Protein AF-A0A7L1VIT5-F1 (afdb_monomer)

Structure (mmCIF, N/CA/C/O backbone):
data_AF-A0A7L1VIT5-F1
#
_entry.id   AF-A0A7L1VIT5-F1
#
loop_
_atom_site.group_PDB
_atom_site.id
_atom_site.type_symbol
_atom_site.label_atom_id
_atom_site.label_alt_id
_atom_site.label_comp_id
_atom_site.label_asym_id
_atom_site.label_entity_id
_atom_site.label_seq_id
_atom_site.pdbx_PDB_ins_code
_atom_site.Cartn_x
_atom_site.Cartn_y
_atom_site.Cartn_z
_atom_site.occupancy
_atom_site.B_iso_or_equiv
_atom_site.auth_seq_id
_atom_site.auth_comp_id
_atom_site.auth_asym_id
_atom_site.auth_atom_id
_atom_site.pdbx_PDB_model_num
ATOM 1 N N . GLN A 1 1 ? 5.902 -4.966 11.988 1.00 49.75 1 GLN A N 1
ATOM 2 C CA . GLN A 1 1 ? 5.849 -4.607 10.554 1.00 49.75 1 GLN A CA 1
ATOM 3 C C . GLN A 1 1 ? 4.824 -5.537 9.927 1.00 49.75 1 GLN A C 1
ATOM 5 O O . GLN A 1 1 ? 4.952 -6.729 10.157 1.00 49.75 1 GLN A O 1
ATOM 10 N N . VAL A 1 2 ? 3.752 -5.014 9.320 1.00 65.88 2 VAL A N 1
ATOM 11 C CA . VAL A 1 2 ? 2.551 -5.820 8.981 1.00 65.88 2 VAL A CA 1
ATOM 12 C C . VAL A 1 2 ? 2.144 -5.705 7.506 1.00 65.88 2 VAL A C 1
ATOM 14 O O . VAL A 1 2 ? 1.457 -6.586 7.015 1.00 65.88 2 VAL A O 1
ATOM 17 N N . PHE A 1 3 ? 2.596 -4.671 6.789 1.00 83.94 3 PHE A N 1
ATOM 18 C CA . PHE A 1 3 ? 2.301 -4.530 5.360 1.00 83.94 3 PHE A CA 1
ATOM 19 C C . PHE A 1 3 ? 3.183 -5.438 4.511 1.00 83.94 3 PHE A C 1
ATOM 21 O O . PHE A 1 3 ? 4.366 -5.631 4.825 1.00 83.94 3 PHE A O 1
ATOM 28 N N . LEU A 1 4 ? 2.612 -5.939 3.420 1.00 85.38 4 LEU A N 1
ATOM 29 C CA . LEU A 1 4 ? 3.244 -6.883 2.517 1.00 85.38 4 LEU A CA 1
ATOM 30 C C . LEU A 1 4 ? 4.575 -6.351 1.981 1.00 85.38 4 LEU A C 1
ATOM 32 O O . LEU A 1 4 ? 4.674 -5.274 1.381 1.00 85.38 4 LEU A O 1
ATOM 36 N N . ARG A 1 5 ? 5.613 -7.163 2.167 1.00 88.50 5 ARG A N 1
ATOM 37 C CA . ARG A 1 5 ? 6.896 -7.047 1.478 1.00 88.50 5 ARG A CA 1
ATOM 38 C C . ARG A 1 5 ? 7.121 -8.328 0.704 1.00 88.50 5 ARG A C 1
ATOM 40 O O . ARG A 1 5 ? 6.824 -9.418 1.184 1.00 88.50 5 ARG A O 1
ATOM 47 N N . VAL A 1 6 ? 7.610 -8.172 -0.512 1.00 89.25 6 VAL A N 1
ATOM 48 C CA . VAL A 1 6 ? 7.840 -9.262 -1.445 1.00 89.25 6 VAL A CA 1
ATOM 49 C C . VAL A 1 6 ? 9.334 -9.410 -1.619 1.00 89.25 6 VAL A C 1
ATOM 51 O O . VAL A 1 6 ? 10.028 -8.428 -1.881 1.00 89.25 6 VAL A O 1
ATOM 54 N N . THR A 1 7 ? 9.810 -10.644 -1.510 1.00 92.88 7 THR A N 1
ATOM 55 C CA . THR A 1 7 ? 11.181 -11.006 -1.857 1.00 92.88 7 THR A CA 1
ATOM 56 C C . THR A 1 7 ? 11.193 -11.591 -3.261 1.00 9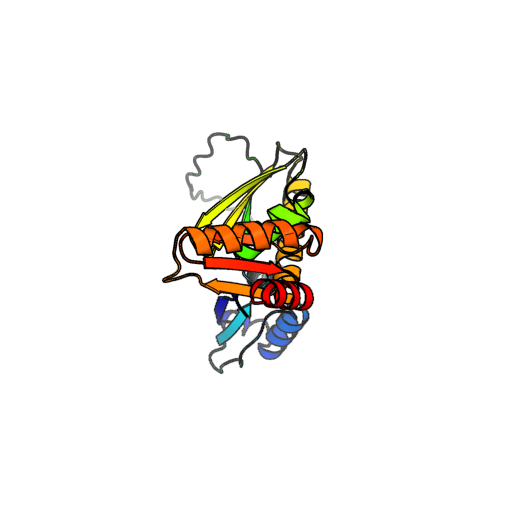2.88 7 THR A C 1
ATOM 58 O O . THR A 1 7 ? 10.467 -12.538 -3.554 1.00 92.88 7 THR A O 1
ATOM 61 N N . SER A 1 8 ? 12.027 -11.032 -4.130 1.00 93.19 8 SER A N 1
ATOM 62 C CA . SER A 1 8 ? 12.257 -11.502 -5.491 1.00 93.19 8 SER A CA 1
ATOM 63 C C . SER A 1 8 ? 13.729 -11.844 -5.671 1.00 93.19 8 SER A C 1
ATOM 65 O O . SER A 1 8 ? 14.603 -11.050 -5.328 1.00 93.19 8 SER A O 1
ATOM 67 N N . THR A 1 9 ? 14.009 -12.993 -6.277 1.00 95.50 9 THR A N 1
ATOM 68 C CA . THR A 1 9 ? 15.361 -13.343 -6.721 1.00 95.50 9 THR A CA 1
ATOM 69 C C . THR A 1 9 ? 15.567 -12.819 -8.135 1.00 95.50 9 THR A C 1
ATOM 71 O O . THR A 1 9 ? 14.804 -13.147 -9.043 1.00 95.50 9 THR A O 1
ATOM 74 N N . LEU A 1 10 ? 16.583 -11.982 -8.326 1.00 95.00 10 LEU A N 1
ATOM 75 C CA . LEU A 1 10 ? 16.969 -11.452 -9.629 1.00 95.00 10 LEU A CA 1
ATOM 76 C C . LEU A 1 10 ? 18.205 -12.190 -10.125 1.00 95.00 10 LEU A C 1
ATOM 78 O O . LEU A 1 10 ? 19.179 -12.318 -9.387 1.00 95.00 10 LEU A O 1
ATOM 82 N N . ASN A 1 11 ? 18.181 -12.629 -11.381 1.00 94.00 11 ASN A N 1
ATOM 83 C CA . ASN A 1 11 ? 19.358 -13.159 -12.056 1.00 94.00 11 ASN A CA 1
ATOM 84 C C . ASN A 1 11 ? 20.002 -12.047 -12.893 1.00 94.00 11 ASN A C 1
ATOM 86 O O . ASN A 1 11 ? 19.489 -11.682 -13.952 1.00 94.00 11 ASN A O 1
ATOM 90 N N . LEU A 1 12 ? 21.116 -11.501 -12.405 1.00 94.69 12 LEU A N 1
ATOM 91 C CA . LEU A 1 12 ? 21.869 -10.448 -13.084 1.00 94.69 12 LEU A CA 1
ATOM 92 C C . LEU A 1 12 ? 22.938 -11.001 -14.033 1.00 94.69 12 LEU A C 1
ATOM 94 O O . LEU A 1 12 ? 23.581 -10.216 -14.725 1.00 94.69 12 LEU A O 1
ATOM 98 N N . ALA A 1 13 ? 23.119 -12.325 -14.120 1.00 91.94 13 ALA A N 1
ATOM 99 C CA . ALA A 1 13 ? 24.117 -12.925 -15.004 1.00 91.94 13 ALA A CA 1
ATOM 100 C C . ALA A 1 13 ? 23.930 -12.506 -16.472 1.00 91.94 13 ALA A C 1
ATOM 102 O O . ALA A 1 13 ? 24.910 -12.361 -17.193 1.00 91.94 13 ALA A O 1
ATOM 103 N N . VAL A 1 14 ? 22.689 -12.209 -16.875 1.00 89.69 14 VAL A N 1
ATOM 104 C CA . VAL A 1 14 ? 22.328 -11.704 -18.212 1.00 89.69 14 VAL A CA 1
ATOM 105 C C . VAL A 1 14 ? 22.969 -10.354 -18.572 1.00 89.69 14 VAL A C 1
ATOM 107 O O . VAL A 1 14 ? 22.966 -9.972 -19.737 1.00 89.69 14 VAL A O 1
ATOM 1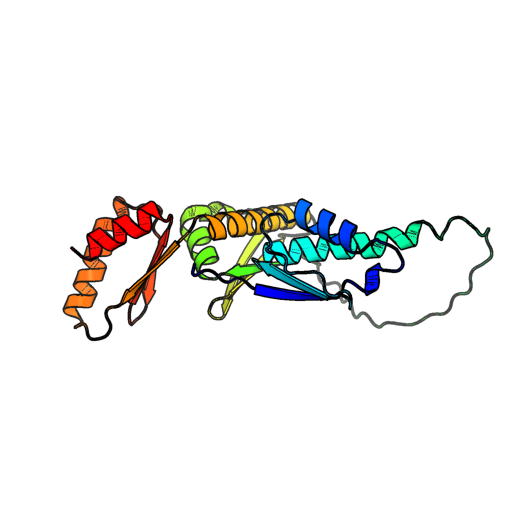10 N N . PHE A 1 15 ? 23.503 -9.618 -17.592 1.00 90.94 15 PHE A N 1
ATOM 111 C CA . PHE A 1 15 ? 24.155 -8.323 -17.795 1.00 90.94 15 PHE A CA 1
ATOM 112 C C . PHE A 1 15 ? 25.687 -8.403 -17.801 1.00 90.94 15 PHE A C 1
ATOM 114 O O . PHE A 1 15 ? 26.317 -7.396 -18.116 1.00 90.94 15 PHE A O 1
ATOM 121 N N . ARG A 1 16 ? 26.289 -9.562 -17.483 1.00 89.62 16 ARG A N 1
ATOM 122 C CA . ARG A 1 16 ? 27.750 -9.712 -17.299 1.00 89.62 16 ARG A CA 1
ATOM 123 C C . ARG A 1 16 ? 28.572 -9.270 -18.503 1.00 89.62 16 ARG A C 1
ATOM 125 O O . ARG A 1 16 ? 29.648 -8.717 -18.323 1.00 89.62 16 ARG A O 1
ATOM 132 N N . ASP A 1 17 ? 28.049 -9.482 -19.706 1.00 86.56 17 ASP A N 1
ATOM 133 C CA . ASP A 1 17 ? 28.766 -9.163 -20.945 1.00 86.56 17 ASP A CA 1
ATOM 134 C C . ASP A 1 17 ? 28.864 -7.651 -21.202 1.00 86.56 17 ASP A C 1
ATOM 136 O O . ASP A 1 17 ? 29.698 -7.203 -21.982 1.00 86.56 17 ASP A O 1
ATOM 140 N N . HIS A 1 18 ? 28.020 -6.854 -20.541 1.00 86.06 18 HIS A N 1
ATOM 141 C CA . HIS A 1 18 ? 27.879 -5.421 -20.807 1.00 86.06 18 HIS A CA 1
ATOM 142 C C . HIS A 1 18 ? 28.126 -4.544 -19.572 1.00 86.06 18 HIS A C 1
ATOM 144 O O . HIS A 1 18 ? 28.374 -3.348 -19.714 1.00 86.06 18 HIS A O 1
ATOM 150 N N . PHE A 1 19 ? 28.038 -5.106 -18.364 1.00 87.38 19 PHE A N 1
ATOM 151 C CA . PHE A 1 19 ? 28.121 -4.369 -17.106 1.00 87.38 19 PHE A CA 1
ATOM 152 C C . PHE A 1 19 ? 28.872 -5.167 -16.034 1.00 87.38 19 PHE A C 1
ATOM 154 O O . PHE A 1 19 ? 28.648 -6.368 -15.871 1.00 87.38 19 PHE A O 1
ATOM 161 N N . GLY A 1 20 ? 29.680 -4.472 -15.226 1.00 92.06 20 GLY A N 1
ATOM 162 C CA . GLY A 1 20 ? 30.143 -4.998 -13.940 1.00 92.06 20 GLY A CA 1
ATOM 163 C C . GLY A 1 20 ? 28.953 -5.178 -12.994 1.00 92.06 20 GLY A C 1
ATOM 164 O O . GLY A 1 20 ? 28.163 -4.248 -12.804 1.00 92.06 20 GLY A O 1
ATOM 165 N N . LEU A 1 21 ? 28.781 -6.375 -12.425 1.00 94.06 21 LEU A N 1
ATOM 166 C CA . LEU A 1 21 ? 27.588 -6.686 -11.628 1.00 94.06 21 LEU A CA 1
ATOM 167 C C . LEU A 1 21 ? 27.550 -5.892 -10.322 1.00 94.06 21 LEU A C 1
ATOM 169 O O . LEU A 1 21 ? 26.483 -5.462 -9.889 1.00 94.06 21 LEU A O 1
ATOM 173 N N . GLU A 1 22 ? 28.706 -5.657 -9.718 1.00 94.00 22 GLU A N 1
ATOM 174 C CA . GLU A 1 22 ? 28.873 -4.872 -8.501 1.00 94.00 22 GLU A CA 1
ATOM 175 C C . GLU A 1 22 ? 28.460 -3.413 -8.727 1.00 94.00 22 GLU A C 1
ATOM 177 O O . GLU A 1 22 ? 27.716 -2.845 -7.920 1.00 94.00 22 GLU A O 1
ATOM 182 N N . ASP A 1 23 ? 28.862 -2.835 -9.861 1.00 93.62 23 ASP A N 1
ATOM 183 C CA . ASP A 1 23 ? 28.488 -1.477 -10.255 1.00 93.62 23 ASP A CA 1
ATOM 184 C C . ASP A 1 23 ? 26.989 -1.377 -10.543 1.00 93.62 23 ASP A C 1
ATOM 186 O O . ASP A 1 23 ? 26.319 -0.468 -10.041 1.00 93.62 23 ASP A O 1
ATOM 190 N N . LEU A 1 24 ? 26.429 -2.352 -11.273 1.00 94.56 24 LEU A N 1
ATOM 191 C CA . LEU A 1 24 ? 24.994 -2.421 -11.550 1.00 94.56 24 LEU A CA 1
ATOM 192 C C . LEU A 1 24 ? 24.183 -2.496 -10.249 1.00 94.56 24 LEU A C 1
ATOM 194 O O . LEU A 1 24 ? 23.207 -1.763 -10.086 1.00 94.56 24 LEU A O 1
ATOM 198 N N . VAL A 1 25 ? 24.608 -3.323 -9.290 1.00 95.62 25 VAL A N 1
ATOM 199 C CA . VAL A 1 25 ? 23.988 -3.411 -7.958 1.00 95.62 25 VAL A CA 1
ATOM 200 C C . VAL A 1 25 ? 24.117 -2.081 -7.207 1.00 95.62 25 VAL A C 1
ATOM 202 O O . VAL A 1 25 ? 23.166 -1.648 -6.548 1.00 95.62 25 VAL A O 1
ATOM 205 N N . GLY A 1 26 ? 25.259 -1.398 -7.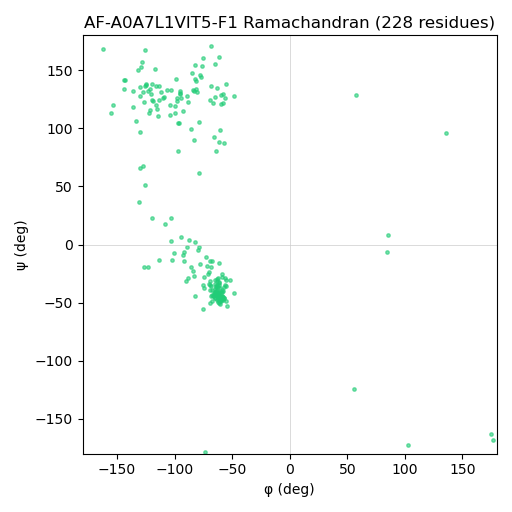318 1.00 95.56 26 GLY A N 1
ATOM 206 C CA . GLY A 1 26 ? 25.466 -0.058 -6.768 1.00 95.56 26 GLY A CA 1
ATOM 207 C C . GLY A 1 26 ? 24.480 0.971 -7.331 1.00 95.56 26 GLY A C 1
ATOM 208 O O . GLY A 1 26 ? 23.879 1.738 -6.573 1.00 95.56 26 GLY A O 1
ATOM 209 N N . GLU A 1 27 ? 24.250 0.965 -8.643 1.00 94.81 27 GLU A N 1
ATOM 210 C CA . GLU A 1 27 ? 23.243 1.809 -9.292 1.00 94.81 27 GLU A CA 1
ATOM 211 C C . GLU A 1 27 ? 21.814 1.453 -8.860 1.00 94.81 27 GLU A C 1
ATOM 213 O O . GLU A 1 27 ? 21.026 2.350 -8.550 1.00 94.81 27 GLU A O 1
ATOM 218 N N . MET A 1 28 ? 21.484 0.158 -8.779 1.00 95.00 28 MET A N 1
ATOM 219 C CA . MET A 1 28 ? 20.176 -0.324 -8.317 1.00 95.00 28 MET A CA 1
ATOM 220 C C . MET A 1 28 ? 19.859 0.199 -6.911 1.00 95.00 28 MET A C 1
ATOM 222 O O . MET A 1 28 ? 18.767 0.727 -6.684 1.00 95.00 28 MET A O 1
ATOM 226 N N . LYS A 1 29 ? 20.830 0.124 -5.991 1.00 94.75 29 LYS A N 1
ATOM 227 C CA . LYS A 1 29 ? 20.715 0.648 -4.619 1.00 94.75 29 LYS A CA 1
ATOM 228 C C . LYS A 1 29 ? 20.508 2.160 -4.591 1.00 94.75 29 LYS A C 1
ATOM 230 O O . LYS A 1 29 ? 19.655 2.643 -3.853 1.00 94.75 29 LYS A O 1
ATOM 235 N N . LYS A 1 30 ? 21.244 2.913 -5.418 1.00 93.50 30 LYS A N 1
ATOM 236 C CA . LYS A 1 30 ? 21.076 4.373 -5.536 1.00 93.50 30 LYS A CA 1
ATOM 237 C C . LYS A 1 30 ? 19.702 4.747 -6.089 1.00 93.50 30 LYS A C 1
ATOM 239 O O . LYS A 1 30 ? 19.101 5.716 -5.636 1.00 93.50 30 LYS A O 1
ATOM 244 N N . ARG A 1 31 ? 19.206 3.990 -7.072 1.00 91.06 31 ARG A N 1
ATOM 245 C CA . ARG A 1 31 ? 17.922 4.259 -7.728 1.00 91.06 31 ARG A CA 1
ATOM 246 C C . ARG A 1 31 ? 16.726 3.879 -6.859 1.00 91.06 31 ARG A C 1
ATOM 248 O O . ARG A 1 31 ? 15.709 4.561 -6.919 1.00 91.06 31 ARG A O 1
ATOM 255 N N . SER A 1 32 ? 16.852 2.811 -6.076 1.00 89.88 32 SER A N 1
ATOM 256 C CA . SER A 1 32 ? 15.770 2.245 -5.266 1.00 89.88 32 SER A CA 1
ATOM 257 C C . SER A 1 32 ? 16.209 2.085 -3.805 1.00 89.88 32 SER A C 1
ATOM 259 O O . SER A 1 32 ? 16.331 0.961 -3.322 1.00 89.88 32 SER A O 1
ATOM 261 N N . PRO A 1 33 ? 16.441 3.191 -3.071 1.00 89.69 33 PRO A N 1
ATOM 262 C CA . PRO A 1 33 ? 17.041 3.157 -1.731 1.00 89.69 33 PRO A CA 1
ATOM 263 C C . PRO A 1 33 ? 16.153 2.509 -0.663 1.00 89.69 33 PRO A C 1
ATOM 265 O O . PRO A 1 33 ? 16.610 2.223 0.438 1.00 89.69 33 PRO A O 1
ATOM 268 N N . ALA A 1 34 ? 14.871 2.316 -0.962 1.00 87.06 34 ALA A N 1
ATOM 269 C CA . ALA A 1 34 ? 13.912 1.719 -0.046 1.00 87.06 34 ALA A CA 1
ATOM 270 C C . ALA A 1 34 ? 13.773 0.190 -0.213 1.00 87.06 34 ALA A C 1
ATOM 272 O O . ALA A 1 34 ? 13.183 -0.466 0.649 1.00 87.06 34 ALA A O 1
ATOM 273 N N . LEU A 1 35 ? 14.378 -0.377 -1.266 1.00 92.94 35 LEU A N 1
ATOM 274 C CA . LEU A 1 35 ? 14.546 -1.820 -1.416 1.00 92.94 35 LEU A CA 1
ATOM 275 C C . LEU A 1 35 ? 15.687 -2.322 -0.529 1.00 92.94 35 LEU A C 1
ATOM 277 O O . LEU A 1 35 ? 16.721 -1.671 -0.372 1.00 92.94 35 LEU A O 1
ATOM 281 N N . SER A 1 36 ? 15.515 -3.517 0.018 1.00 93.62 36 SER A N 1
ATOM 282 C CA . SER A 1 36 ? 16.548 -4.231 0.760 1.00 93.62 36 SER A CA 1
ATOM 283 C C . SER A 1 36 ? 17.210 -5.243 -0.171 1.00 93.62 36 SER A C 1
ATOM 285 O O . SER A 1 36 ? 16.540 -6.079 -0.768 1.00 93.62 36 SER A O 1
ATOM 287 N N . PHE A 1 37 ? 18.529 -5.151 -0.324 1.00 96.19 37 PHE A N 1
ATOM 288 C CA . PHE A 1 37 ? 19.297 -6.003 -1.231 1.00 96.19 37 PHE A CA 1
ATOM 289 C C . PHE A 1 37 ? 20.138 -6.988 -0.426 1.00 96.19 37 PHE A C 1
ATOM 291 O O . PHE A 1 37 ? 20.912 -6.578 0.440 1.00 96.19 37 PHE A O 1
ATOM 298 N N . GLY A 1 38 ? 20.004 -8.271 -0.742 1.00 95.06 38 GLY A N 1
ATOM 299 C CA . GLY A 1 38 ? 20.861 -9.329 -0.229 1.00 95.06 38 GLY A CA 1
ATOM 300 C C . GLY A 1 38 ? 22.263 -9.315 -0.855 1.00 95.06 38 GLY A C 1
ATOM 301 O O . GLY A 1 38 ? 22.584 -8.453 -1.681 1.00 95.06 38 GLY A O 1
ATOM 302 N N . PRO A 1 39 ? 23.118 -10.272 -0.468 1.00 95.69 39 PRO A N 1
ATOM 303 C CA . PRO A 1 39 ? 24.438 -10.430 -1.066 1.00 95.69 39 PRO A CA 1
ATOM 304 C C . PRO A 1 39 ? 24.335 -10.896 -2.526 1.00 95.69 39 PRO A C 1
ATOM 306 O O . PRO A 1 39 ? 23.571 -11.816 -2.830 1.00 95.69 39 PRO A O 1
ATOM 309 N N . LEU A 1 40 ? 25.136 -10.287 -3.408 1.00 96.50 40 LEU A N 1
ATOM 310 C CA . LEU A 1 40 ? 25.328 -10.769 -4.776 1.00 96.50 40 LEU A CA 1
ATOM 311 C C . LEU A 1 40 ? 26.057 -12.114 -4.726 1.00 96.50 40 LEU A C 1
ATOM 313 O O . LEU A 1 40 ? 27.150 -12.216 -4.171 1.00 96.50 40 LEU A O 1
ATOM 317 N N . GLN A 1 41 ? 25.429 -13.141 -5.283 1.00 95.94 41 GLN A N 1
ATOM 318 C CA . GLN A 1 41 ? 25.979 -14.485 -5.344 1.00 95.94 41 GLN A CA 1
ATOM 319 C C . GLN A 1 41 ? 26.959 -14.631 -6.521 1.00 95.94 41 GLN A C 1
ATOM 321 O O . GLN A 1 41 ? 26.808 -13.940 -7.535 1.00 95.94 41 GLN A O 1
ATOM 326 N N . PRO A 1 42 ? 27.930 -15.564 -6.447 1.00 92.44 42 PRO A N 1
ATOM 327 C CA . PRO A 1 42 ? 28.888 -15.808 -7.532 1.00 92.44 42 PRO A CA 1
ATOM 328 C C . PRO A 1 42 ? 28.244 -16.215 -8.864 1.00 92.44 42 PRO A C 1
ATOM 330 O O . PRO A 1 42 ? 28.813 -15.992 -9.932 1.00 92.44 42 PRO A O 1
ATOM 333 N N . ASP A 1 43 ? 27.044 -16.792 -8.830 1.00 92.69 43 ASP A N 1
ATOM 334 C CA . ASP A 1 43 ? 26.250 -17.150 -10.010 1.00 92.69 43 ASP A CA 1
ATOM 335 C C . ASP A 1 43 ? 25.456 -15.959 -10.589 1.00 92.69 43 ASP A C 1
ATOM 337 O O . ASP A 1 43 ? 24.782 -16.088 -11.607 1.00 92.69 43 ASP A O 1
ATOM 341 N N . GLY A 1 44 ? 25.601 -14.764 -10.003 1.00 92.88 44 GLY A N 1
ATOM 342 C CA . GLY A 1 44 ? 24.960 -13.530 -10.451 1.00 92.88 44 GLY A CA 1
ATOM 343 C C . GLY A 1 44 ? 23.552 -13.334 -9.899 1.00 92.88 44 GLY A C 1
ATOM 344 O O . GLY A 1 44 ? 22.863 -12.414 -10.342 1.00 92.88 44 GLY A O 1
ATOM 345 N N . GLN A 1 45 ? 23.106 -14.168 -8.957 1.00 96.75 45 GLN A N 1
ATOM 346 C CA . GLN A 1 45 ? 21.809 -13.998 -8.313 1.00 96.75 45 GLN A CA 1
ATOM 347 C C . GLN A 1 45 ? 21.868 -13.019 -7.140 1.00 96.75 45 GLN A C 1
ATOM 349 O O . GLN A 1 45 ? 22.859 -12.929 -6.418 1.00 96.75 45 GLN A O 1
ATOM 354 N N . ILE A 1 46 ? 20.776 -12.294 -6.917 1.00 96.88 46 ILE A N 1
ATOM 355 C CA . ILE A 1 46 ? 20.609 -11.428 -5.751 1.00 96.88 46 ILE A CA 1
ATOM 356 C C . ILE A 1 46 ? 19.155 -11.455 -5.284 1.00 96.88 46 ILE A C 1
ATOM 358 O O . ILE A 1 46 ? 18.228 -11.342 -6.088 1.00 96.88 46 ILE A O 1
ATOM 362 N N . ALA A 1 47 ? 18.947 -11.601 -3.977 1.00 96.88 47 ALA A N 1
ATOM 363 C CA . ALA A 1 47 ? 17.631 -11.437 -3.370 1.00 96.88 47 ALA A CA 1
ATOM 364 C C . ALA A 1 47 ? 17.342 -9.946 -3.159 1.00 96.88 47 ALA A C 1
ATOM 366 O O . ALA A 1 47 ? 18.192 -9.210 -2.655 1.00 96.88 47 ALA A O 1
ATOM 367 N N . VAL A 1 48 ? 16.145 -9.502 -3.527 1.00 96.62 48 VAL A N 1
ATOM 368 C CA . VAL A 1 48 ? 15.686 -8.125 -3.333 1.00 96.62 48 VAL A CA 1
ATOM 369 C C . VAL A 1 48 ? 14.320 -8.145 -2.678 1.00 96.62 48 VAL A C 1
ATOM 371 O O . VAL A 1 48 ? 13.409 -8.806 -3.166 1.00 96.62 48 VAL A O 1
ATOM 374 N N . GLU A 1 49 ? 14.173 -7.409 -1.587 1.00 95.19 49 GLU A N 1
ATOM 375 C CA . GLU A 1 49 ? 12.934 -7.310 -0.829 1.00 95.19 49 GLU A CA 1
ATOM 376 C C . GLU A 1 49 ? 12.389 -5.880 -0.866 1.00 95.19 49 GLU A C 1
ATOM 378 O O . GLU A 1 49 ? 13.127 -4.909 -0.673 1.00 95.19 49 GLU A O 1
ATOM 383 N N . GLY A 1 50 ? 11.081 -5.742 -1.066 1.00 91.88 50 GLY A N 1
ATOM 384 C CA . GLY A 1 50 ? 10.387 -4.470 -0.911 1.00 91.88 50 GLY A CA 1
ATOM 385 C C . GLY A 1 50 ? 8.924 -4.529 -1.317 1.00 91.88 50 GLY A C 1
ATOM 386 O O . GLY A 1 50 ? 8.325 -5.599 -1.406 1.00 91.88 50 GLY A O 1
ATOM 387 N N . SER A 1 51 ? 8.332 -3.363 -1.531 1.00 90.44 51 SER A N 1
ATOM 388 C CA . SER A 1 51 ? 6.950 -3.238 -1.991 1.00 90.44 51 SER A CA 1
ATOM 389 C C . SER A 1 51 ? 6.801 -3.568 -3.478 1.00 90.44 51 SER A C 1
ATOM 391 O O . SER A 1 51 ? 7.761 -3.494 -4.253 1.00 90.44 51 SER A O 1
ATOM 393 N N . PHE A 1 52 ? 5.573 -3.870 -3.912 1.00 89.56 52 PHE A N 1
ATOM 394 C CA . PHE A 1 52 ? 5.280 -4.072 -5.333 1.00 89.56 52 PHE A CA 1
ATOM 395 C C . PHE A 1 52 ? 5.662 -2.857 -6.206 1.00 89.56 52 PHE A C 1
ATOM 397 O O . PHE A 1 52 ? 6.330 -3.068 -7.225 1.00 89.56 52 PHE A O 1
ATOM 404 N N . PRO A 1 53 ? 5.327 -1.597 -5.841 1.00 90.00 53 PRO A N 1
ATOM 405 C CA . PRO A 1 53 ? 5.760 -0.430 -6.612 1.00 90.00 53 PRO A CA 1
ATOM 406 C C . PRO A 1 53 ? 7.283 -0.284 -6.715 1.00 90.00 53 PRO A C 1
ATOM 408 O O . PRO A 1 53 ? 7.803 0.022 -7.787 1.00 90.00 53 PRO A O 1
ATOM 411 N N . GLU A 1 54 ? 8.024 -0.545 -5.636 1.00 90.38 54 GLU A N 1
ATOM 412 C CA . GLU A 1 54 ? 9.487 -0.430 -5.650 1.00 90.38 54 GLU A CA 1
ATOM 413 C C . GLU A 1 54 ? 10.137 -1.496 -6.538 1.00 90.38 54 GLU A C 1
ATOM 415 O O . GLU A 1 54 ? 11.010 -1.181 -7.350 1.00 90.38 54 GLU A O 1
ATOM 420 N N . LEU A 1 55 ? 9.674 -2.747 -6.450 1.00 92.38 55 LEU A N 1
ATOM 421 C CA . LEU A 1 55 ? 10.152 -3.830 -7.313 1.00 92.38 55 LEU A CA 1
ATOM 422 C C . LEU A 1 55 ? 9.821 -3.571 -8.788 1.00 92.38 55 LEU A C 1
ATOM 424 O O . LEU A 1 55 ? 10.621 -3.883 -9.673 1.00 92.38 55 LEU A O 1
ATOM 428 N N . ARG A 1 56 ? 8.670 -2.953 -9.073 1.00 90.38 56 ARG A N 1
ATOM 429 C CA . ARG A 1 56 ? 8.315 -2.519 -10.427 1.00 90.38 56 ARG A CA 1
ATOM 430 C C . ARG A 1 56 ? 9.279 -1.454 -10.949 1.00 90.38 56 ARG A C 1
ATOM 432 O O . ARG A 1 56 ? 9.758 -1.594 -12.073 1.00 90.38 56 ARG A O 1
ATOM 439 N N . MET A 1 57 ? 9.586 -0.425 -10.159 1.00 90.94 57 MET A N 1
ATOM 440 C CA . MET A 1 57 ? 10.556 0.606 -10.554 1.00 90.94 57 MET A CA 1
ATOM 441 C C . MET A 1 57 ? 11.933 -0.001 -10.840 1.00 90.94 57 MET A C 1
ATOM 443 O O . MET A 1 57 ? 12.573 0.351 -11.834 1.00 90.94 57 MET A O 1
ATOM 447 N N . LEU A 1 58 ? 12.366 -0.962 -10.017 1.00 94.50 58 LEU A N 1
ATOM 448 C CA . LEU A 1 58 ? 13.607 -1.694 -10.249 1.00 94.50 58 LEU A CA 1
ATOM 449 C C . LEU A 1 58 ? 13.565 -2.486 -11.563 1.00 94.50 58 LEU A C 1
ATOM 451 O O . LEU A 1 58 ? 14.514 -2.436 -12.345 1.00 94.50 58 LEU A O 1
ATOM 455 N N . ARG A 1 59 ? 12.454 -3.173 -11.848 1.00 93.50 59 ARG A N 1
ATOM 456 C CA . ARG A 1 59 ? 12.250 -3.875 -13.121 1.00 93.50 59 ARG A CA 1
ATOM 457 C C . ARG A 1 59 ? 12.338 -2.920 -14.311 1.00 93.50 59 ARG A C 1
ATOM 459 O O . ARG A 1 59 ? 13.004 -3.239 -15.290 1.00 93.50 59 ARG A O 1
ATOM 466 N N . GLU A 1 60 ? 11.672 -1.770 -14.250 1.00 92.88 60 GLU A N 1
ATOM 467 C CA . GLU A 1 60 ? 11.692 -0.770 -15.325 1.00 92.88 60 GLU A CA 1
ATOM 468 C C . GLU A 1 60 ? 13.114 -0.238 -15.567 1.00 92.88 60 GLU A C 1
ATOM 470 O O . GLU A 1 60 ? 13.546 -0.149 -16.717 1.00 92.88 60 GLU A O 1
ATOM 475 N N . PHE A 1 61 ? 13.884 0.010 -14.503 1.00 93.75 61 PHE A N 1
ATOM 476 C CA . PHE A 1 61 ? 15.303 0.365 -14.598 1.00 93.75 61 PHE A CA 1
ATOM 477 C C . PHE A 1 61 ? 16.143 -0.728 -15.280 1.00 93.75 61 PHE A C 1
ATOM 479 O O . PHE A 1 61 ? 16.887 -0.436 -16.218 1.00 93.75 61 PHE A O 1
ATOM 486 N N . LEU A 1 62 ? 15.999 -1.988 -14.862 1.00 93.94 62 LEU A N 1
ATOM 487 C CA . LEU A 1 62 ? 16.740 -3.111 -15.449 1.00 93.94 62 LEU A CA 1
ATOM 488 C C . LEU A 1 62 ? 16.381 -3.328 -16.926 1.00 93.94 62 LEU A C 1
ATOM 490 O O . LEU A 1 62 ? 17.256 -3.607 -17.742 1.00 93.94 62 LEU A O 1
ATOM 494 N N . LEU A 1 63 ? 15.113 -3.134 -17.301 1.00 92.31 63 LEU A N 1
ATOM 495 C CA . LEU A 1 63 ? 14.677 -3.190 -18.699 1.00 92.31 63 LEU A CA 1
ATOM 496 C C . LEU A 1 63 ? 15.299 -2.080 -19.554 1.00 92.31 63 LEU A C 1
ATOM 498 O O . LEU A 1 63 ? 15.567 -2.307 -20.732 1.00 92.31 63 LEU A O 1
ATOM 502 N N . LEU A 1 64 ? 15.526 -0.888 -18.995 1.00 90.94 64 LEU A N 1
ATOM 503 C CA . LEU A 1 64 ? 16.236 0.188 -19.692 1.00 90.94 64 LEU A CA 1
ATOM 504 C C . LEU A 1 64 ? 17.716 -0.163 -19.881 1.00 90.94 64 LEU A C 1
ATOM 506 O O . LEU A 1 64 ? 18.232 -0.028 -20.989 1.00 90.94 64 LEU A O 1
ATOM 510 N N . LYS A 1 65 ? 18.366 -0.690 -18.837 1.00 90.00 65 LYS A N 1
ATOM 511 C CA . LYS A 1 65 ? 19.759 -1.163 -18.901 1.00 90.00 65 LYS A CA 1
ATOM 512 C C . LYS A 1 65 ? 19.956 -2.306 -19.891 1.00 90.00 65 LYS A C 1
ATOM 514 O O . LYS A 1 65 ? 20.993 -2.371 -20.530 1.00 90.00 65 LYS A O 1
ATOM 519 N N . ALA A 1 66 ? 18.965 -3.179 -20.062 1.00 87.69 66 ALA A N 1
ATOM 520 C CA . ALA A 1 66 ? 19.033 -4.256 -21.050 1.00 87.69 66 ALA A CA 1
ATOM 521 C C . ALA A 1 66 ? 18.932 -3.743 -22.498 1.00 87.69 66 ALA A C 1
ATOM 523 O O . ALA A 1 66 ? 19.415 -4.395 -23.417 1.00 87.69 66 ALA A O 1
ATOM 524 N N . LYS A 1 67 ? 18.299 -2.583 -22.718 1.00 84.44 67 LYS A N 1
ATOM 525 C CA . LYS A 1 67 ? 18.111 -1.994 -24.053 1.00 84.44 67 LYS A CA 1
ATOM 526 C C . LYS A 1 67 ? 19.267 -1.091 -24.484 1.00 84.44 67 LYS A C 1
ATOM 528 O O . LYS A 1 67 ? 19.518 -0.988 -25.679 1.00 84.44 67 LYS A O 1
ATOM 533 N N . SER A 1 68 ? 19.969 -0.457 -23.543 1.00 68.50 68 SER A N 1
ATOM 534 C CA . SER A 1 68 ? 21.061 0.479 -23.850 1.00 68.50 68 SER A CA 1
ATOM 535 C C . SER A 1 68 ? 22.271 -0.105 -24.608 1.00 68.50 68 SER A C 1
ATOM 537 O O . SER A 1 68 ? 22.830 0.634 -25.413 1.00 68.50 68 SER A O 1
ATOM 539 N N . PRO A 1 69 ? 22.691 -1.380 -24.449 1.00 57.56 69 PRO A N 1
ATOM 540 C CA . PRO A 1 69 ? 23.856 -1.898 -25.171 1.00 57.56 69 PRO A CA 1
ATOM 541 C C . PRO A 1 69 ? 23.604 -2.075 -26.677 1.00 57.56 69 PRO A C 1
ATOM 543 O O . PRO A 1 69 ? 24.533 -2.009 -27.474 1.00 57.56 69 PRO A O 1
ATOM 546 N N . SER A 1 70 ? 22.340 -2.228 -27.093 1.00 47.91 70 SER A N 1
ATOM 547 C CA . SER A 1 70 ? 21.971 -2.502 -28.489 1.00 47.91 70 SER A CA 1
ATOM 548 C C . SER A 1 70 ? 22.130 -1.303 -29.440 1.00 47.91 70 SER A C 1
ATOM 550 O O . SER A 1 70 ? 21.996 -1.482 -30.654 1.00 47.91 70 SER A O 1
ATOM 552 N N . GLU A 1 71 ? 22.372 -0.087 -28.940 1.00 45.34 71 GLU A N 1
ATOM 553 C CA . GLU A 1 71 ? 22.520 1.104 -29.794 1.00 45.34 71 GLU A CA 1
ATOM 554 C C . GLU A 1 71 ? 23.974 1.389 -30.204 1.00 45.34 71 GLU A C 1
ATOM 556 O O . GLU A 1 71 ? 24.194 2.123 -31.170 1.00 45.34 71 GLU A O 1
ATOM 561 N N . GLN A 1 72 ? 24.964 0.768 -29.551 1.00 37.34 72 GLN A N 1
ATOM 562 C CA . GLN A 1 72 ? 26.381 0.990 -29.865 1.00 37.34 72 GLN A CA 1
ATOM 563 C C . GLN A 1 72 ? 26.882 0.122 -31.040 1.00 37.34 72 GLN A C 1
ATOM 565 O O . GLN A 1 72 ? 27.810 0.523 -31.734 1.00 37.34 72 GLN A O 1
ATOM 570 N N . GLU A 1 73 ? 26.234 -1.010 -31.342 1.00 40.91 73 GLU A N 1
ATOM 571 C CA . GLU A 1 73 ? 26.639 -1.922 -32.433 1.00 40.91 73 GLU A CA 1
ATOM 572 C C . GLU A 1 73 ? 26.047 -1.573 -33.817 1.00 40.91 73 GLU A C 1
ATOM 574 O O . GLU A 1 73 ? 26.278 -2.275 -34.797 1.00 40.91 73 GLU A O 1
ATOM 579 N N . LYS A 1 74 ? 25.298 -0.468 -33.951 1.00 42.19 74 LYS A N 1
ATOM 580 C CA . LYS A 1 74 ? 24.722 -0.020 -35.243 1.00 42.19 74 LYS A CA 1
ATOM 581 C C . LYS A 1 74 ? 25.456 1.150 -35.896 1.00 42.19 74 LYS A C 1
ATOM 583 O O . LYS A 1 74 ? 24.883 1.862 -36.724 1.00 42.19 74 LYS A O 1
ATOM 588 N N . ARG A 1 75 ? 26.725 1.358 -35.554 1.00 44.09 75 ARG A N 1
ATOM 589 C CA . ARG A 1 75 ? 27.602 2.305 -36.253 1.00 44.09 75 ARG A CA 1
ATOM 590 C C . ARG A 1 75 ? 28.889 1.645 -36.721 1.00 44.09 75 ARG A C 1
ATOM 592 O O . ARG A 1 75 ? 29.946 2.193 -36.490 1.00 44.09 75 ARG A O 1
ATOM 599 N N . ASP A 1 76 ? 28.781 0.522 -37.419 1.00 43.62 76 ASP A N 1
ATOM 600 C CA . ASP A 1 76 ? 29.764 0.143 -38.436 1.00 43.62 76 ASP A CA 1
ATOM 601 C C . ASP A 1 76 ? 29.110 -0.803 -39.452 1.00 43.62 76 ASP A C 1
ATOM 603 O O . ASP A 1 76 ? 28.684 -1.905 -39.123 1.00 43.62 76 ASP A O 1
ATOM 607 N N . GLY A 1 77 ? 28.964 -0.333 -40.697 1.00 35.16 77 GLY A N 1
ATOM 608 C CA . GLY A 1 77 ? 28.412 -1.115 -41.811 1.00 35.16 77 GLY A CA 1
ATOM 609 C C . GLY A 1 77 ? 27.396 -0.353 -42.668 1.00 35.16 77 GLY A C 1
ATOM 610 O O . GLY A 1 77 ? 26.212 -0.280 -42.357 1.00 35.16 77 GLY A O 1
ATOM 611 N N . LYS A 1 78 ? 27.874 0.221 -43.775 1.00 35.28 78 LYS A N 1
ATOM 612 C CA . LYS A 1 78 ? 27.097 0.917 -44.820 1.00 35.28 78 LYS A CA 1
ATOM 613 C C . LYS A 1 78 ? 26.187 -0.042 -45.645 1.00 35.28 78 LYS A C 1
ATOM 615 O O . LYS A 1 78 ? 26.261 -1.253 -45.469 1.00 35.28 78 LYS A O 1
ATOM 620 N N . PRO A 1 79 ? 25.292 0.488 -46.510 1.00 44.72 79 PRO A N 1
ATOM 621 C CA . PRO A 1 79 ? 23.927 -0.006 -46.702 1.00 44.72 79 PRO A CA 1
ATOM 622 C C . PRO A 1 79 ? 23.772 -0.915 -47.922 1.00 44.72 79 PRO A C 1
ATOM 624 O O . PRO A 1 79 ? 24.273 -0.559 -48.976 1.00 44.72 79 PRO A O 1
ATOM 627 N N . HIS A 1 80 ? 22.953 -1.972 -47.850 1.00 34.38 80 HIS A N 1
ATOM 628 C CA . HIS A 1 80 ? 22.292 -2.520 -49.043 1.00 34.38 80 HIS A CA 1
ATOM 629 C C . HIS A 1 80 ? 20.970 -3.242 -48.732 1.00 34.38 80 HIS A C 1
ATOM 631 O O . HIS A 1 80 ? 20.919 -4.223 -48.006 1.00 34.38 80 HIS A O 1
ATOM 637 N N . GLN A 1 81 ? 19.925 -2.698 -49.361 1.00 33.94 81 GLN A N 1
ATOM 638 C CA . GLN A 1 81 ? 18.797 -3.350 -50.032 1.00 33.94 81 GLN A CA 1
ATOM 639 C C . GLN A 1 81 ? 17.879 -4.331 -49.283 1.00 33.94 81 GLN A C 1
ATOM 641 O O . GLN A 1 81 ? 18.249 -5.342 -48.701 1.00 33.94 81 GLN A O 1
ATOM 646 N N . ALA A 1 82 ? 16.596 -4.008 -49.427 1.00 40.34 82 ALA A N 1
ATOM 647 C CA . ALA A 1 82 ? 15.436 -4.741 -48.974 1.00 40.34 82 ALA A CA 1
ATOM 648 C C . ALA A 1 82 ? 15.383 -6.190 -49.479 1.00 40.34 82 ALA A C 1
ATOM 650 O O . ALA A 1 82 ? 15.491 -6.444 -50.676 1.00 40.34 82 ALA A O 1
ATOM 651 N N . LEU A 1 83 ? 14.990 -7.102 -48.588 1.00 31.16 83 LEU A N 1
ATOM 652 C CA . LEU A 1 83 ? 14.236 -8.283 -48.982 1.00 31.16 83 LEU A CA 1
ATOM 653 C C . LEU A 1 83 ? 13.049 -8.474 -48.035 1.00 31.16 83 LEU A C 1
ATOM 655 O O . LEU A 1 83 ? 13.174 -8.864 -46.877 1.00 31.16 83 LEU A O 1
ATOM 659 N N . ARG A 1 84 ? 11.865 -8.160 -48.563 1.00 42.59 84 ARG A N 1
ATOM 660 C CA . ARG A 1 84 ? 10.569 -8.471 -47.966 1.00 42.59 84 ARG A CA 1
ATOM 661 C C . ARG A 1 84 ? 10.437 -9.987 -47.799 1.00 42.59 84 ARG A C 1
ATOM 663 O O . ARG A 1 84 ? 10.362 -10.689 -48.803 1.00 42.59 84 ARG A O 1
ATOM 670 N N . ARG A 1 85 ? 10.240 -10.475 -46.573 1.00 33.00 85 ARG A N 1
ATOM 671 C CA . ARG A 1 85 ? 9.478 -11.708 -46.326 1.00 33.00 85 ARG A CA 1
ATOM 672 C C . ARG A 1 85 ? 8.532 -11.512 -45.147 1.00 33.00 85 ARG A C 1
ATOM 674 O O . ARG A 1 85 ? 8.935 -11.188 -44.039 1.00 33.00 85 ARG A O 1
ATOM 681 N N . LYS A 1 86 ? 7.245 -11.650 -45.466 1.00 43.12 86 LYS A N 1
ATOM 682 C CA . LYS A 1 86 ? 6.101 -11.643 -44.558 1.00 43.12 86 LYS A CA 1
ATOM 683 C C . LYS A 1 86 ? 6.254 -12.774 -43.541 1.00 43.12 86 LYS A C 1
ATOM 685 O O . LYS A 1 86 ? 6.346 -13.927 -43.953 1.00 43.12 86 LYS A O 1
ATOM 690 N N . GLN A 1 87 ? 6.137 -12.460 -42.256 1.00 34.06 87 GLN A N 1
ATOM 691 C CA . GLN A 1 87 ? 5.598 -13.408 -41.291 1.00 34.06 87 GLN A CA 1
ATOM 692 C C . GLN A 1 87 ? 4.390 -12.757 -40.628 1.00 34.06 87 GLN A C 1
ATOM 694 O O . GLN A 1 87 ? 4.446 -11.692 -40.019 1.00 34.06 87 GLN A O 1
ATOM 699 N N . GLN A 1 88 ? 3.257 -13.364 -40.933 1.00 40.31 88 GLN A N 1
ATOM 700 C CA . GLN A 1 88 ? 1.916 -12.915 -40.645 1.00 40.31 88 GLN A CA 1
ATOM 701 C C . GLN A 1 88 ? 1.574 -13.319 -39.213 1.00 40.31 88 GLN A C 1
ATOM 703 O O . GLN A 1 88 ? 1.036 -14.397 -38.989 1.00 40.31 88 GLN A O 1
ATOM 708 N N . GLU A 1 89 ? 1.868 -12.459 -38.240 1.00 35.22 89 GLU A N 1
ATOM 709 C CA . GLU A 1 89 ? 1.194 -12.541 -36.947 1.00 35.22 89 GLU A CA 1
ATOM 710 C C . GLU A 1 89 ? -0.187 -11.905 -37.093 1.00 35.22 89 GLU A C 1
ATOM 712 O O . GLU A 1 89 ? -0.350 -10.688 -37.202 1.00 35.22 89 GLU A O 1
ATOM 717 N N . ARG A 1 90 ? -1.198 -12.775 -37.143 1.00 34.78 90 ARG A N 1
ATOM 718 C CA . ARG A 1 90 ? -2.610 -12.432 -36.991 1.00 34.78 90 ARG A CA 1
ATOM 719 C C . ARG A 1 90 ? -2.815 -11.723 -35.647 1.00 34.78 90 ARG A C 1
ATOM 721 O O . ARG A 1 90 ? -3.180 -12.348 -34.660 1.00 34.78 90 ARG A O 1
ATOM 728 N N . ARG A 1 91 ? -2.641 -10.403 -35.620 1.00 37.31 91 ARG A N 1
ATOM 729 C CA . ARG A 1 91 ? -3.321 -9.549 -34.647 1.00 37.31 91 ARG A CA 1
ATOM 730 C C . ARG A 1 91 ? -4.679 -9.201 -35.227 1.00 37.31 91 ARG A C 1
ATOM 732 O O . ARG A 1 91 ? -4.808 -8.332 -36.084 1.00 37.31 91 ARG A O 1
ATOM 739 N N . SER A 1 92 ? -5.697 -9.914 -34.770 1.00 39.38 92 SER A N 1
ATOM 740 C CA . SER A 1 92 ? -7.081 -9.471 -34.851 1.00 39.38 92 SER A CA 1
ATOM 741 C C . SER A 1 92 ? -7.243 -8.209 -33.999 1.00 39.38 92 SER A C 1
ATOM 743 O O . SER A 1 92 ? -7.688 -8.278 -32.859 1.00 39.38 92 SER A O 1
ATOM 745 N N . SER A 1 93 ? -6.859 -7.046 -34.523 1.00 37.00 93 SER A N 1
ATOM 746 C CA . SER A 1 93 ? -7.316 -5.767 -33.988 1.00 37.00 93 SER A CA 1
ATOM 747 C C . SER A 1 93 ? -8.493 -5.306 -34.838 1.00 37.00 93 SER A C 1
ATOM 749 O O . SER A 1 93 ? -8.363 -4.477 -35.742 1.00 37.00 93 SER A O 1
ATOM 751 N N . VAL A 1 94 ? -9.660 -5.873 -34.533 1.00 36.03 94 VAL A N 1
ATOM 752 C CA . VAL A 1 94 ? -10.899 -5.094 -34.588 1.00 36.03 94 VAL A CA 1
ATOM 753 C C . VAL A 1 94 ? -10.602 -3.804 -33.826 1.00 36.03 94 VAL A C 1
ATOM 755 O O . VAL A 1 94 ? -10.025 -3.851 -32.741 1.00 36.03 94 VAL A O 1
ATOM 758 N N . ARG A 1 95 ? -10.872 -2.659 -34.456 1.00 41.19 95 ARG A N 1
ATOM 759 C CA . ARG A 1 95 ? -10.648 -1.329 -33.888 1.00 41.19 95 ARG A CA 1
ATOM 760 C C . ARG A 1 95 ? -11.493 -1.176 -32.628 1.00 41.19 95 ARG A C 1
ATOM 762 O O . ARG A 1 95 ? -12.619 -0.702 -32.705 1.00 41.19 95 ARG A O 1
ATOM 769 N N . ASP A 1 96 ? -10.946 -1.574 -31.494 1.00 39.25 96 ASP A N 1
ATOM 770 C CA . ASP A 1 96 ? -11.461 -1.165 -30.204 1.00 39.25 96 ASP A CA 1
ATOM 771 C C . ASP A 1 96 ? -10.751 0.139 -29.844 1.00 39.25 96 ASP A C 1
ATOM 773 O O . ASP A 1 96 ? -9.525 0.244 -29.967 1.00 39.25 96 ASP A O 1
ATOM 777 N N . ALA A 1 97 ? -11.513 1.174 -29.510 1.00 44.69 97 ALA A N 1
ATOM 778 C CA . ALA A 1 97 ? -10.970 2.476 -29.155 1.00 44.69 97 ALA A CA 1
ATOM 779 C C . ALA A 1 97 ? -10.071 2.299 -27.922 1.00 44.69 97 ALA A C 1
ATOM 781 O O . ALA A 1 97 ? -10.566 2.180 -26.805 1.00 44.69 97 ALA A O 1
ATOM 782 N N . HIS A 1 98 ? -8.755 2.213 -28.136 1.00 54.03 98 HIS A N 1
ATOM 783 C CA . HIS A 1 98 ? -7.786 1.822 -27.116 1.00 54.03 98 HIS A CA 1
ATOM 784 C C . HIS A 1 98 ? -7.741 2.891 -26.014 1.00 54.03 98 HIS A C 1
ATOM 786 O O . HIS A 1 98 ? -7.052 3.905 -26.132 1.00 54.03 98 HIS A O 1
ATOM 792 N N . ARG A 1 99 ? -8.551 2.706 -24.968 1.00 66.12 99 ARG A N 1
ATOM 793 C CA . ARG A 1 99 ? -8.470 3.488 -23.735 1.00 66.12 99 ARG A CA 1
ATOM 794 C C . ARG A 1 99 ? -7.177 3.084 -23.040 1.00 66.12 99 ARG A C 1
ATOM 796 O O . ARG A 1 99 ? -6.955 1.901 -22.795 1.00 66.12 99 ARG A O 1
ATOM 803 N N . GLU A 1 100 ? -6.324 4.060 -22.748 1.00 80.31 100 GLU A N 1
ATOM 804 C CA . GLU A 1 100 ? -5.101 3.829 -21.980 1.00 80.31 100 GLU A CA 1
ATOM 805 C C . GLU A 1 100 ? -5.478 3.227 -20.617 1.00 80.31 100 GLU A C 1
ATOM 807 O O . GLU A 1 100 ? -6.252 3.830 -19.866 1.00 80.31 100 GLU A O 1
ATOM 812 N N . LYS A 1 101 ? -4.950 2.036 -20.310 1.00 88.19 101 LYS A N 1
ATOM 813 C CA . LYS A 1 101 ? -5.240 1.292 -19.079 1.00 88.19 101 LYS A CA 1
ATOM 814 C C . LYS A 1 101 ? -3.951 0.925 -18.362 1.00 88.19 101 LYS A C 1
ATOM 816 O O . LYS A 1 101 ? -3.092 0.246 -18.918 1.00 88.19 101 LYS A O 1
ATOM 821 N N . HIS A 1 102 ? -3.828 1.361 -17.113 1.00 91.94 102 HIS A N 1
ATOM 822 C CA . HIS A 1 102 ? -2.702 1.046 -16.237 1.00 91.94 102 HIS A CA 1
ATOM 823 C C . HIS A 1 102 ? -3.179 0.253 -15.028 1.00 91.94 102 HIS A C 1
ATOM 825 O O . HIS A 1 102 ? -4.314 0.396 -14.577 1.00 91.94 102 HIS A O 1
ATOM 831 N N . VAL A 1 103 ? -2.289 -0.585 -14.505 1.00 92.94 103 VAL A N 1
ATOM 832 C CA . VAL A 1 103 ? -2.540 -1.404 -13.318 1.00 92.94 103 VAL A CA 1
ATOM 833 C C . VAL A 1 103 ? -1.459 -1.131 -12.279 1.00 92.94 103 VAL A C 1
ATOM 835 O O . VAL A 1 103 ? -0.271 -1.034 -12.616 1.00 92.94 103 VAL A O 1
ATOM 838 N N . VAL A 1 104 ? -1.890 -1.012 -11.025 1.00 94.38 104 VAL A N 1
ATOM 839 C CA . VAL A 1 104 ? -1.045 -0.912 -9.832 1.00 94.38 104 VAL A CA 1
ATOM 840 C C . VAL A 1 104 ? -1.458 -2.009 -8.856 1.00 94.38 104 VAL A C 1
ATOM 842 O O . VAL A 1 104 ? -2.645 -2.259 -8.676 1.00 94.38 104 VAL A O 1
ATOM 845 N N . VAL A 1 105 ? -0.484 -2.665 -8.233 1.00 94.56 105 VAL A N 1
ATOM 846 C CA . VAL A 1 105 ? -0.712 -3.690 -7.207 1.00 94.56 105 VAL A CA 1
ATOM 847 C C . VAL A 1 105 ? -0.256 -3.125 -5.870 1.00 94.56 105 VAL A C 1
ATOM 849 O O . VAL A 1 105 ? 0.871 -2.640 -5.767 1.00 94.56 105 VAL A O 1
ATOM 852 N N . LEU A 1 106 ? -1.140 -3.157 -4.878 1.00 95.44 106 LEU A N 1
ATOM 853 C CA . LEU A 1 106 ? -0.953 -2.550 -3.564 1.00 95.44 106 LEU A CA 1
ATOM 854 C C . LEU A 1 106 ? -1.230 -3.564 -2.456 1.00 95.44 106 LEU A C 1
ATOM 856 O O . LEU A 1 106 ? -1.989 -4.511 -2.646 1.00 95.44 106 LEU A O 1
ATOM 860 N N . ASP A 1 107 ? -0.667 -3.308 -1.283 1.00 95.56 107 ASP A N 1
ATOM 861 C CA . ASP A 1 107 ? -1.157 -3.887 -0.034 1.00 95.56 107 ASP A CA 1
ATOM 862 C C . ASP A 1 107 ? -2.591 -3.388 0.244 1.00 95.56 107 ASP A C 1
ATOM 864 O O . ASP A 1 107 ? -2.891 -2.199 0.069 1.00 95.56 107 ASP A O 1
ATOM 868 N N . THR A 1 108 ? -3.486 -4.296 0.637 1.00 95.56 108 THR A N 1
ATOM 869 C CA . THR A 1 108 ? -4.914 -4.004 0.842 1.00 95.56 108 THR A CA 1
ATOM 870 C C . THR A 1 108 ? -5.156 -2.975 1.944 1.00 95.56 108 THR A C 1
ATOM 872 O O . THR A 1 108 ? -5.979 -2.070 1.775 1.00 95.56 108 THR A O 1
ATOM 875 N N . ASP A 1 109 ? -4.418 -3.050 3.048 1.00 95.50 109 ASP A N 1
ATOM 876 C CA . ASP A 1 109 ? -4.577 -2.119 4.161 1.00 95.50 109 ASP A CA 1
ATOM 877 C C . ASP A 1 109 ? -4.098 -0.715 3.770 1.00 95.50 109 ASP A C 1
ATOM 879 O O . ASP A 1 109 ? -4.756 0.282 4.085 1.00 95.50 109 ASP A O 1
ATOM 883 N N . ILE A 1 110 ? -2.997 -0.625 3.013 1.00 95.75 110 ILE A N 1
ATOM 884 C CA . ILE A 1 110 ? -2.520 0.645 2.443 1.00 95.75 110 ILE A CA 1
ATOM 885 C C . ILE A 1 110 ? -3.556 1.220 1.474 1.00 95.75 110 ILE A C 1
ATOM 887 O O . ILE A 1 110 ? -3.870 2.411 1.547 1.00 95.75 110 ILE A O 1
ATOM 891 N N . TYR A 1 111 ? -4.130 0.395 0.596 1.00 96.31 111 TYR A N 1
ATOM 892 C CA . TYR A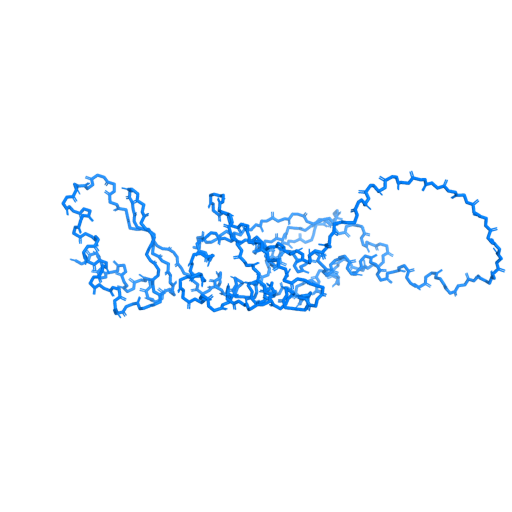 1 111 ? -5.187 0.833 -0.315 1.00 96.31 111 TYR A CA 1
ATOM 893 C C . TYR A 1 111 ? -6.396 1.399 0.446 1.00 96.31 111 TYR A C 1
ATOM 895 O O . TYR A 1 111 ? -6.860 2.499 0.126 1.00 96.31 111 TYR A O 1
ATOM 903 N N . HIS A 1 112 ? -6.882 0.705 1.479 1.00 95.81 112 HIS A N 1
ATOM 904 C CA . HIS A 1 112 ? -7.990 1.187 2.305 1.00 95.81 112 HIS A CA 1
ATOM 905 C C . HIS A 1 112 ? -7.652 2.494 3.026 1.00 95.81 112 HIS A C 1
ATOM 907 O O . HIS A 1 112 ? -8.467 3.423 3.022 1.00 95.81 112 HIS A O 1
ATOM 913 N N . TYR A 1 113 ? -6.441 2.607 3.573 1.00 96.44 113 TYR A N 1
ATOM 914 C CA . TYR A 1 113 ? -5.969 3.831 4.216 1.00 96.44 113 TYR A CA 1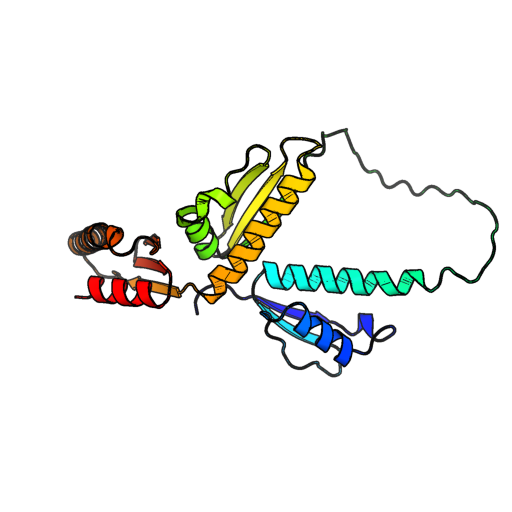
ATOM 915 C C . TYR A 1 113 ? -5.955 5.014 3.244 1.00 96.44 113 TYR A C 1
ATOM 917 O O . TYR A 1 113 ? -6.516 6.077 3.528 1.00 96.44 113 TYR A O 1
ATOM 925 N N . MET A 1 114 ? -5.388 4.822 2.049 1.00 95.38 114 MET A N 1
ATOM 926 C CA . MET A 1 114 ? -5.362 5.844 1.005 1.00 95.38 114 MET A CA 1
ATOM 927 C C . MET A 1 114 ? -6.776 6.232 0.561 1.00 95.38 114 MET A C 1
ATOM 929 O O . MET A 1 114 ? -7.065 7.417 0.399 1.00 95.38 114 MET A O 1
ATOM 933 N N . ARG A 1 115 ? -7.678 5.261 0.381 1.00 94.50 115 ARG A N 1
ATOM 934 C CA . ARG A 1 115 ? -9.075 5.515 -0.003 1.00 94.50 115 ARG A CA 1
ATOM 935 C C . ARG A 1 115 ? -9.825 6.333 1.043 1.00 94.50 115 ARG A C 1
ATOM 937 O O . ARG A 1 115 ? -10.635 7.173 0.659 1.00 94.50 115 ARG A O 1
ATOM 944 N N . CYS A 1 116 ? -9.552 6.103 2.325 1.00 94.06 116 CYS A N 1
ATOM 945 C CA . CYS A 1 116 ? -10.202 6.805 3.425 1.00 94.06 116 CYS A CA 1
ATOM 946 C C . CYS A 1 116 ? -9.662 8.236 3.588 1.00 94.06 116 CYS A C 1
ATOM 948 O O . CYS A 1 116 ? -10.422 9.199 3.500 1.00 94.06 116 CYS A O 1
ATOM 950 N N . PHE A 1 117 ? -8.344 8.394 3.744 1.00 94.00 117 PHE A N 1
ATOM 951 C CA . PHE A 1 117 ? -7.744 9.671 4.159 1.00 94.00 117 PHE A CA 1
ATOM 952 C C . PHE A 1 117 ? -7.102 10.478 3.035 1.00 94.00 117 PHE A C 1
ATOM 954 O O . PHE A 1 117 ? -6.771 11.651 3.221 1.00 94.00 117 PHE A O 1
ATOM 961 N N . ARG A 1 118 ? -6.889 9.870 1.867 1.00 92.69 118 ARG A N 1
ATOM 962 C CA . ARG A 1 118 ? -6.278 10.499 0.685 1.00 92.69 118 ARG A CA 1
ATOM 963 C C . ARG A 1 118 ? -7.118 10.239 -0.569 1.00 92.69 118 ARG A C 1
ATOM 965 O O . ARG A 1 118 ? -6.591 10.085 -1.669 1.00 92.69 118 ARG A O 1
ATOM 972 N N . SER A 1 119 ? -8.441 10.240 -0.403 1.00 89.12 119 SER A N 1
ATOM 973 C CA . SER A 1 119 ? -9.431 9.938 -1.446 1.00 89.12 119 SER A CA 1
ATOM 974 C C . SER A 1 119 ? -9.250 10.747 -2.734 1.00 89.12 119 SER A C 1
ATOM 976 O O . SER A 1 119 ? -9.513 10.225 -3.815 1.00 89.12 119 SER A O 1
ATOM 978 N N . ARG A 1 120 ? -8.723 11.977 -2.636 1.00 89.25 120 ARG A N 1
ATOM 979 C CA . ARG A 1 120 ? -8.410 12.855 -3.777 1.00 89.25 120 ARG A CA 1
ATOM 980 C C . ARG A 1 120 ? -7.481 12.212 -4.809 1.00 89.25 120 ARG A C 1
ATOM 982 O O . ARG A 1 120 ? -7.608 12.510 -5.985 1.00 89.25 120 ARG A O 1
ATOM 989 N N . ILE A 1 121 ? -6.587 11.308 -4.400 1.00 87.00 121 ILE A N 1
ATOM 990 C CA . ILE A 1 121 ? -5.697 10.582 -5.326 1.00 87.00 121 ILE A CA 1
ATOM 991 C C . ILE A 1 121 ? -6.506 9.702 -6.293 1.00 87.00 121 ILE A C 1
ATOM 993 O O . ILE A 1 121 ? -6.101 9.477 -7.429 1.00 87.00 121 ILE A O 1
ATOM 997 N N . PHE A 1 122 ? -7.669 9.225 -5.848 1.00 87.06 122 PHE A N 1
ATOM 998 C CA . PHE A 1 122 ? -8.565 8.370 -6.625 1.00 87.06 122 PHE A CA 1
ATOM 999 C C . PHE A 1 122 ? -9.663 9.158 -7.349 1.00 87.06 122 PHE A C 1
ATOM 1001 O O . PHE A 1 122 ? -10.581 8.555 -7.900 1.00 87.06 122 PHE A O 1
ATOM 1008 N N . GLN A 1 123 ? -9.613 10.491 -7.308 1.00 83.56 123 GLN A N 1
ATOM 1009 C CA . GLN A 1 123 ? -10.598 11.376 -7.917 1.00 83.56 123 GLN A CA 1
ATOM 1010 C C . GLN A 1 123 ? -9.919 12.149 -9.049 1.00 83.56 123 GLN A C 1
ATOM 1012 O O . GLN A 1 123 ? -9.078 13.009 -8.807 1.00 83.56 123 GLN A O 1
ATOM 1017 N N . GLY A 1 124 ? -10.283 11.847 -10.294 1.00 75.12 124 GLY A N 1
ATOM 1018 C CA . GLY A 1 124 ? -9.832 12.591 -11.466 1.00 75.12 124 GLY A CA 1
ATOM 1019 C C . GLY A 1 124 ? -10.943 12.664 -12.504 1.00 75.12 124 GLY A C 1
ATOM 1020 O O . GLY A 1 124 ? -11.687 11.706 -12.678 1.00 75.12 124 GLY A O 1
ATOM 1021 N N . THR A 1 125 ? -11.080 13.805 -13.178 1.00 74.94 125 THR A N 1
ATOM 1022 C CA . THR A 1 125 ? -12.121 14.009 -14.202 1.00 74.94 125 THR A CA 1
ATOM 1023 C C . THR A 1 125 ? -11.869 13.175 -15.455 1.00 74.94 125 THR A C 1
ATOM 1025 O O . THR A 1 125 ? -12.813 12.720 -16.092 1.00 74.94 125 THR A O 1
ATOM 1028 N N . ASP A 1 126 ? -10.595 12.928 -15.766 1.00 84.88 126 ASP A N 1
ATOM 1029 C CA . ASP A 1 126 ? -10.170 12.264 -17.003 1.00 84.88 126 ASP A CA 1
ATOM 1030 C C . ASP A 1 126 ? -9.769 10.796 -16.793 1.00 84.88 126 ASP A C 1
ATOM 1032 O O . ASP A 1 126 ? -9.308 10.138 -17.731 1.00 84.88 126 ASP A O 1
ATOM 1036 N N . VAL A 1 127 ? -9.912 10.277 -15.567 1.00 88.94 127 VAL A N 1
ATOM 1037 C CA . VAL A 1 127 ? -9.519 8.911 -15.202 1.00 88.94 127 VAL A CA 1
ATOM 1038 C C . VAL A 1 127 ? -10.577 8.232 -14.337 1.00 88.94 127 VAL A C 1
ATOM 1040 O O . VAL A 1 127 ? -11.030 8.773 -13.334 1.00 88.94 127 VAL A O 1
ATOM 1043 N N . ALA A 1 128 ? -10.934 7.006 -14.699 1.00 90.25 128 ALA A N 1
ATOM 1044 C CA . ALA A 1 128 ? -11.706 6.108 -13.857 1.00 90.25 128 ALA A CA 1
ATOM 1045 C C . ALA A 1 128 ? -10.741 5.200 -13.090 1.00 90.25 128 ALA A C 1
ATOM 1047 O O . ALA A 1 128 ? -9.894 4.539 -13.692 1.00 90.25 128 ALA A O 1
ATOM 1048 N N . ILE A 1 129 ? -10.859 5.169 -11.762 1.00 92.69 129 ILE A N 1
ATOM 1049 C CA . ILE A 1 129 ? -10.008 4.344 -10.902 1.00 92.69 129 ILE A CA 1
ATOM 1050 C C . ILE A 1 129 ? -10.884 3.364 -10.128 1.00 92.69 129 ILE A C 1
ATOM 1052 O O . ILE A 1 129 ? -11.809 3.765 -9.424 1.00 92.69 129 ILE A O 1
ATOM 1056 N N . SER A 1 130 ? -10.583 2.075 -10.256 1.00 93.12 130 SER A N 1
ATOM 1057 C CA . SER A 1 130 ? -11.287 0.985 -9.575 1.00 93.12 130 SER A CA 1
ATOM 1058 C C . SER A 1 130 ? -10.290 0.036 -8.919 1.00 93.12 130 SER A C 1
ATOM 1060 O O . SER A 1 130 ? -9.164 -0.100 -9.387 1.00 93.12 130 SER A O 1
ATOM 1062 N N . GLY A 1 131 ? -10.683 -0.595 -7.814 1.00 94.81 131 GLY A N 1
ATOM 1063 C CA . GLY A 1 131 ? -9.848 -1.543 -7.080 1.00 94.81 131 GLY A CA 1
ATOM 1064 C C . GLY A 1 131 ? -10.566 -2.872 -6.899 1.00 94.81 131 GLY A C 1
ATOM 1065 O O . GLY A 1 131 ? -11.747 -2.883 -6.554 1.0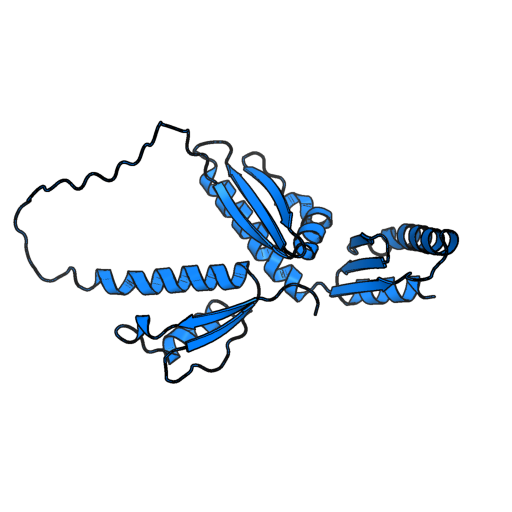0 94.81 131 GLY A O 1
ATOM 1066 N N . VAL A 1 132 ? -9.848 -3.971 -7.120 1.00 96.12 132 VAL A N 1
ATOM 1067 C CA . VAL A 1 132 ? -10.291 -5.334 -6.817 1.00 96.12 132 VAL A CA 1
ATOM 1068 C C . VAL A 1 132 ? -9.358 -5.904 -5.760 1.00 96.12 132 VAL A C 1
ATOM 1070 O O . VAL A 1 132 ? -8.148 -5.979 -5.974 1.00 96.12 132 VAL A O 1
ATOM 1073 N N . THR A 1 133 ? -9.926 -6.270 -4.619 1.00 95.38 133 THR A N 1
ATOM 1074 C CA . THR A 1 133 ? -9.196 -6.838 -3.486 1.00 95.38 133 THR A CA 1
ATOM 1075 C C . THR A 1 133 ? -9.250 -8.360 -3.544 1.00 95.38 133 THR A C 1
ATOM 1077 O O . THR A 1 133 ? -10.327 -8.934 -3.695 1.00 95.38 133 THR A O 1
ATOM 1080 N N . ASP A 1 134 ? -8.089 -8.990 -3.405 1.00 92.69 134 ASP A N 1
ATOM 1081 C CA . ASP A 1 134 ? -7.894 -10.431 -3.269 1.00 92.69 134 ASP A CA 1
ATOM 1082 C C . ASP A 1 134 ? -6.983 -10.683 -2.059 1.00 92.69 134 ASP A C 1
ATOM 1084 O O . ASP A 1 134 ? -5.760 -10.526 -2.117 1.00 92.69 134 ASP A O 1
ATOM 1088 N N . GLY A 1 135 ? -7.612 -10.974 -0.917 1.00 90.62 135 GLY A N 1
ATOM 1089 C CA . GLY A 1 135 ? -6.931 -11.095 0.372 1.00 90.62 135 GLY A CA 1
ATOM 1090 C C . GLY A 1 135 ? -6.129 -9.838 0.731 1.00 90.62 135 GLY A C 1
ATOM 1091 O O . GLY A 1 135 ? -6.656 -8.723 0.755 1.00 90.62 135 GLY A O 1
ATOM 1092 N N . ASP A 1 136 ? -4.836 -10.025 0.988 1.00 91.12 136 ASP A N 1
ATOM 1093 C CA . ASP A 1 136 ? -3.921 -8.961 1.418 1.00 91.12 136 ASP A CA 1
ATOM 1094 C C . ASP A 1 136 ? -3.440 -8.064 0.260 1.00 91.12 136 ASP A C 1
ATOM 1096 O O . ASP A 1 136 ? -2.715 -7.091 0.479 1.00 91.12 136 ASP A O 1
ATOM 1100 N N . ILE A 1 137 ? -3.851 -8.364 -0.977 1.00 94.19 137 ILE A N 1
ATOM 1101 C CA . ILE A 1 137 ? -3.460 -7.630 -2.181 1.00 94.19 137 ILE A CA 1
ATOM 1102 C C . ILE A 1 137 ? -4.671 -6.923 -2.791 1.00 94.19 137 ILE A C 1
ATOM 1104 O O . ILE A 1 137 ? -5.739 -7.500 -2.975 1.00 94.19 137 ILE A O 1
ATOM 1108 N N . THR A 1 138 ? -4.493 -5.668 -3.197 1.00 96.56 138 THR A N 1
ATOM 1109 C CA . THR A 1 138 ? -5.474 -4.939 -4.002 1.00 96.56 138 THR A CA 1
ATOM 1110 C C . THR A 1 138 ? -4.887 -4.532 -5.347 1.00 96.56 138 THR A C 1
ATOM 1112 O O . THR A 1 138 ? -3.883 -3.824 -5.433 1.00 96.56 138 THR A O 1
ATOM 1115 N N . THR A 1 139 ? -5.551 -4.957 -6.421 1.00 96.81 139 THR A N 1
ATOM 1116 C CA . THR A 1 139 ? -5.228 -4.566 -7.794 1.00 96.81 139 THR A CA 1
ATOM 1117 C C . THR A 1 139 ? -6.061 -3.351 -8.187 1.00 96.81 139 THR A C 1
ATOM 1119 O O . THR A 1 139 ? -7.284 -3.430 -8.292 1.00 96.81 139 THR A O 1
ATOM 1122 N N . VAL A 1 140 ? -5.400 -2.222 -8.428 1.00 96.38 140 VAL A N 1
ATOM 1123 C CA . VAL A 1 140 ? -6.017 -0.956 -8.832 1.00 96.38 140 VAL A CA 1
ATOM 1124 C C . VAL A 1 140 ? -5.876 -0.767 -10.340 1.00 96.38 140 VAL A C 1
ATOM 1126 O O . VAL A 1 140 ? -4.767 -0.695 -10.869 1.00 96.38 140 VAL A O 1
ATOM 1129 N N . CYS A 1 141 ? -7.007 -0.668 -11.033 1.00 94.81 141 CYS A N 1
ATOM 1130 C CA . CYS A 1 141 ? -7.095 -0.343 -12.453 1.00 94.81 141 CYS A CA 1
ATOM 1131 C C . CYS A 1 141 ? -7.344 1.156 -12.636 1.00 94.81 141 CYS A C 1
ATOM 1133 O O . CYS A 1 141 ? -8.242 1.721 -12.011 1.00 94.81 141 CYS A O 1
ATOM 1135 N N . ILE A 1 142 ? -6.569 1.778 -13.521 1.00 94.25 142 ILE A N 1
ATOM 1136 C CA . ILE A 1 142 ? -6.649 3.197 -13.870 1.00 94.25 142 ILE A CA 1
ATOM 1137 C C . ILE A 1 142 ? -6.916 3.275 -15.368 1.00 94.25 142 ILE A C 1
ATOM 1139 O O . ILE A 1 142 ? -6.085 2.852 -16.172 1.00 94.25 142 ILE A O 1
ATOM 1143 N N . GLU A 1 143 ? -8.074 3.801 -15.742 1.00 92.31 143 GLU A N 1
ATOM 1144 C CA . GLU A 1 143 ? -8.544 3.843 -17.124 1.00 92.31 143 GLU A CA 1
ATOM 1145 C C . GLU A 1 143 ? -8.780 5.285 -17.564 1.00 92.31 143 GLU A C 1
ATOM 1147 O O . GLU A 1 143 ? -9.451 6.054 -16.880 1.00 92.31 143 GLU A O 1
ATOM 1152 N N . GLY A 1 144 ? -8.226 5.666 -18.713 1.00 90.31 144 GLY A N 1
ATOM 1153 C CA . GLY A 1 144 ? -8.372 7.012 -19.256 1.00 90.31 144 GLY A CA 1
ATOM 1154 C C . GLY A 1 144 ? -9.695 7.233 -19.994 1.00 90.31 144 GLY A C 1
ATOM 1155 O O . GLY A 1 144 ? -10.136 6.387 -20.779 1.00 90.31 144 GLY A O 1
ATOM 1156 N N . ALA A 1 145 ? -10.294 8.412 -19.822 1.00 81.38 145 ALA A N 1
ATOM 1157 C CA . ALA A 1 145 ? -11.486 8.853 -20.547 1.00 81.38 145 ALA A CA 1
ATOM 1158 C C . ALA A 1 145 ? -11.149 9.348 -21.973 1.00 81.38 145 ALA A C 1
ATOM 1160 O O . ALA A 1 145 ? -11.365 10.504 -22.332 1.00 81.38 145 ALA A O 1
ATOM 1161 N N . GLY A 1 146 ? -10.602 8.462 -22.811 1.00 76.12 146 GLY A N 1
ATOM 1162 C CA . GLY A 1 146 ? -10.308 8.735 -24.223 1.00 76.12 146 GLY A CA 1
ATOM 1163 C C . GLY A 1 146 ? -8.832 9.005 -24.537 1.00 76.12 146 GLY A C 1
ATOM 1164 O O . GLY A 1 146 ? -7.946 8.834 -23.702 1.00 76.12 146 GLY A O 1
ATOM 1165 N N . SER A 1 147 ? -8.550 9.410 -25.778 1.00 69.88 147 SER A N 1
ATOM 1166 C CA . SER A 1 147 ? -7.189 9.420 -26.350 1.00 69.88 147 SER A CA 1
ATOM 1167 C C . SER A 1 147 ? -6.229 10.446 -25.736 1.00 69.88 147 SER A C 1
ATOM 1169 O O . SER A 1 147 ? -5.017 10.289 -25.850 1.00 69.88 147 SER A O 1
ATOM 1171 N N . LYS A 1 148 ? -6.744 11.482 -25.061 1.00 74.50 148 LYS A N 1
ATOM 1172 C CA . LYS A 1 148 ? -5.929 12.511 -24.388 1.00 74.50 148 LYS A CA 1
ATOM 1173 C C . LYS A 1 148 ? -5.625 12.188 -22.920 1.00 74.50 148 LYS A C 1
ATOM 1175 O O . LYS A 1 148 ? -4.819 12.878 -22.302 1.00 74.50 148 LYS A O 1
ATOM 1180 N N . ALA A 1 149 ? -6.215 11.127 -22.370 1.00 83.75 149 ALA A N 1
ATOM 1181 C CA . ALA A 1 149 ? -6.103 10.797 -20.951 1.00 83.75 149 ALA A CA 1
ATOM 1182 C C . ALA A 1 149 ? -4.786 10.094 -20.572 1.00 83.75 149 ALA A C 1
ATOM 1184 O O . ALA A 1 149 ? -4.532 9.883 -19.391 1.00 83.75 149 ALA A O 1
ATOM 1185 N N . ALA A 1 150 ? -3.914 9.760 -21.532 1.00 86.31 150 ALA A N 1
ATOM 1186 C CA . ALA A 1 150 ? -2.690 9.000 -21.260 1.00 86.31 150 ALA A CA 1
ATOM 1187 C C . ALA A 1 150 ? -1.766 9.673 -20.228 1.00 86.31 150 ALA A C 1
ATOM 1189 O O . ALA A 1 150 ? -1.224 9.013 -19.340 1.00 86.31 150 ALA A O 1
ATOM 1190 N N . HIS A 1 151 ? -1.622 11.002 -20.297 1.00 87.38 151 HIS A N 1
ATOM 1191 C CA . HIS A 1 151 ? -0.850 11.746 -19.302 1.00 87.38 151 HIS A CA 1
ATOM 1192 C C . HIS A 1 151 ? -1.494 11.667 -17.912 1.00 87.38 151 HIS A C 1
ATOM 1194 O O . HIS A 1 151 ? -0.801 11.371 -16.941 1.00 87.38 151 HIS A O 1
ATOM 1200 N N . ALA A 1 152 ? -2.812 11.870 -17.825 1.00 89.81 152 ALA A N 1
ATOM 1201 C CA . ALA A 1 152 ? -3.558 11.814 -16.570 1.00 89.81 152 ALA A CA 1
ATOM 1202 C C . ALA A 1 152 ? -3.492 10.419 -15.925 1.00 89.81 152 ALA A C 1
ATOM 1204 O O . ALA A 1 152 ? -3.233 10.311 -14.729 1.00 89.81 152 ALA A O 1
ATOM 1205 N N . VAL A 1 153 ? -3.623 9.353 -16.724 1.00 91.50 153 VAL A N 1
ATOM 1206 C CA . VAL A 1 153 ? -3.466 7.960 -16.273 1.00 91.50 153 VAL A CA 1
ATOM 1207 C C . VAL A 1 153 ? -2.075 7.735 -15.676 1.00 91.50 153 VAL A C 1
ATOM 1209 O O . VAL A 1 153 ? -1.956 7.190 -14.578 1.00 91.50 153 VAL A O 1
ATOM 1212 N N . ARG A 1 154 ? -1.015 8.204 -16.351 1.00 90.25 154 ARG A N 1
ATOM 1213 C CA . ARG A 1 154 ? 0.365 8.075 -15.857 1.00 90.25 154 ARG A CA 1
ATOM 1214 C C . ARG A 1 154 ? 0.599 8.863 -14.566 1.00 90.25 154 ARG A C 1
ATOM 1216 O O . ARG A 1 154 ? 1.263 8.357 -13.666 1.00 90.25 154 ARG A O 1
ATOM 1223 N N . VAL A 1 155 ? 0.063 10.080 -14.468 1.00 91.19 155 VAL A N 1
ATOM 1224 C CA . VAL A 1 155 ? 0.176 10.916 -13.261 1.00 91.19 155 VAL A CA 1
ATOM 1225 C C . VAL A 1 155 ? -0.557 10.273 -12.084 1.00 91.19 155 VAL A C 1
ATOM 1227 O O . VAL A 1 155 ? 0.022 10.156 -11.007 1.00 91.19 155 VAL A O 1
ATOM 1230 N N . ALA A 1 156 ? -1.788 9.794 -12.288 1.00 92.75 156 ALA A N 1
ATOM 1231 C CA . ALA A 1 156 ? -2.563 9.116 -11.250 1.00 92.75 156 ALA A CA 1
ATOM 1232 C C . ALA A 1 156 ? -1.858 7.847 -10.756 1.00 92.75 156 ALA A C 1
ATOM 1234 O O . ALA A 1 156 ? -1.722 7.636 -9.553 1.00 92.75 156 ALA A O 1
ATOM 1235 N N . LYS A 1 157 ? -1.339 7.039 -11.687 1.00 93.81 157 LYS A N 1
ATOM 1236 C CA . LYS A 1 157 ? -0.533 5.859 -11.370 1.00 93.81 157 LYS A CA 1
ATOM 1237 C C . LYS A 1 157 ? 0.655 6.205 -10.477 1.00 93.81 157 LYS A C 1
ATOM 1239 O O . LYS A 1 157 ? 0.817 5.583 -9.432 1.00 93.81 157 LYS A O 1
ATOM 1244 N N . GLN A 1 158 ? 1.461 7.186 -10.885 1.00 92.31 158 GLN A N 1
ATOM 1245 C CA . GLN A 1 158 ? 2.649 7.584 -10.136 1.00 92.31 158 GLN A CA 1
ATOM 1246 C C . GLN A 1 158 ? 2.273 8.088 -8.738 1.00 92.31 158 GLN A C 1
ATOM 1248 O O . GLN A 1 158 ? 2.868 7.664 -7.756 1.00 92.31 158 GLN A O 1
ATOM 1253 N N . ALA A 1 159 ? 1.233 8.920 -8.631 1.00 93.81 159 ALA A N 1
ATOM 1254 C CA . ALA A 1 159 ? 0.761 9.431 -7.348 1.00 93.81 159 ALA A CA 1
ATOM 1255 C C . ALA A 1 159 ? 0.300 8.312 -6.39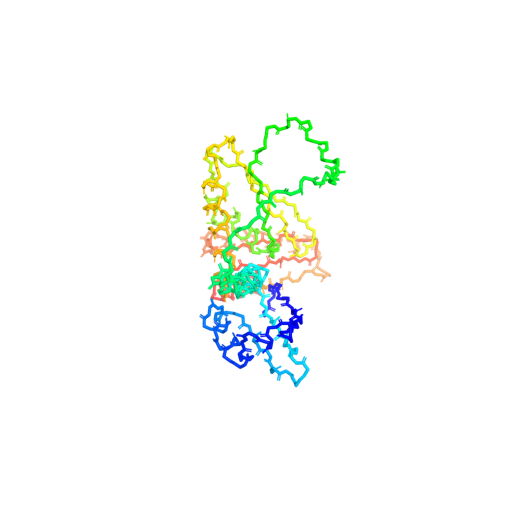7 1.00 93.81 159 ALA A C 1
ATOM 1257 O O . ALA A 1 159 ? 0.538 8.395 -5.192 1.00 93.81 159 ALA A O 1
ATOM 1258 N N . ILE A 1 160 ? -0.347 7.266 -6.923 1.00 95.38 160 ILE A N 1
ATOM 1259 C CA . ILE A 1 160 ? -0.752 6.093 -6.138 1.00 95.38 160 ILE A CA 1
ATOM 1260 C C . ILE A 1 160 ? 0.476 5.300 -5.676 1.00 95.38 160 ILE A C 1
ATOM 1262 O O . ILE A 1 160 ? 0.580 4.974 -4.494 1.00 95.38 160 ILE A O 1
ATOM 1266 N N . GLU A 1 161 ? 1.405 5.005 -6.587 1.00 94.31 161 GLU A N 1
ATOM 1267 C CA . GLU A 1 161 ? 2.622 4.240 -6.294 1.00 94.31 161 GLU A CA 1
ATOM 1268 C C . GLU A 1 161 ? 3.508 4.962 -5.261 1.00 94.31 161 GLU A C 1
ATOM 1270 O O . GLU A 1 161 ? 3.881 4.358 -4.254 1.00 94.31 161 GLU A O 1
ATOM 1275 N N . ASP A 1 162 ? 3.759 6.262 -5.435 1.00 92.19 162 ASP A N 1
ATOM 1276 C CA . ASP A 1 162 ? 4.581 7.066 -4.520 1.00 92.19 162 ASP A CA 1
ATOM 1277 C C . ASP A 1 162 ? 3.988 7.107 -3.108 1.00 92.19 162 ASP A C 1
ATOM 1279 O O . ASP A 1 162 ? 4.689 6.905 -2.112 1.00 92.19 162 ASP A O 1
ATOM 1283 N N . ARG A 1 163 ? 2.670 7.321 -3.010 1.00 93.56 163 ARG A N 1
ATOM 1284 C CA . ARG A 1 163 ? 1.974 7.363 -1.718 1.00 93.56 163 ARG A CA 1
ATOM 1285 C C . ARG A 1 163 ? 1.922 6.002 -1.049 1.00 93.56 163 ARG A C 1
ATOM 1287 O O . ARG A 1 163 ? 2.053 5.937 0.170 1.00 93.56 163 ARG A O 1
ATOM 1294 N N . SER A 1 164 ? 1.792 4.922 -1.815 1.00 93.88 164 SER A N 1
ATOM 1295 C CA . SER A 1 164 ? 1.880 3.569 -1.265 1.00 93.88 164 SER A CA 1
ATOM 1296 C C . SER A 1 164 ? 3.234 3.327 -0.600 1.00 93.88 164 SER A C 1
ATOM 1298 O O . SER A 1 164 ? 3.287 2.816 0.517 1.00 93.88 164 SER A O 1
ATOM 1300 N N . VAL A 1 165 ? 4.326 3.719 -1.263 1.00 91.25 165 VAL A N 1
ATOM 1301 C CA . VAL A 1 165 ? 5.691 3.561 -0.736 1.00 91.25 165 VAL A CA 1
ATOM 1302 C C . VAL A 1 165 ? 5.908 4.399 0.524 1.00 91.25 165 VAL A C 1
ATOM 1304 O O . VAL A 1 165 ? 6.530 3.938 1.482 1.00 91.25 165 VAL A O 1
ATOM 1307 N N . GLU A 1 166 ? 5.395 5.629 0.549 1.00 92.19 166 GLU A N 1
ATOM 1308 C CA . GLU A 1 166 ? 5.426 6.480 1.739 1.00 92.19 166 GLU A CA 1
ATOM 1309 C C . GLU A 1 166 ? 4.675 5.826 2.907 1.00 92.19 166 GLU A C 1
ATOM 1311 O O . GLU A 1 166 ? 5.235 5.659 3.995 1.00 92.19 166 GLU A O 1
ATOM 1316 N N . PHE A 1 167 ? 3.433 5.392 2.675 1.00 93.25 167 PHE A N 1
ATOM 1317 C CA . PHE A 1 167 ? 2.587 4.809 3.711 1.00 93.25 167 PHE A CA 1
ATOM 1318 C C . PHE A 1 167 ? 3.130 3.503 4.269 1.00 93.25 167 PHE A C 1
ATOM 1320 O O . PHE A 1 167 ? 3.077 3.293 5.480 1.00 93.25 167 PHE A O 1
ATOM 1327 N N . GLN A 1 168 ? 3.760 2.680 3.438 1.00 91.12 168 GLN A N 1
ATOM 1328 C CA . GLN A 1 168 ? 4.405 1.459 3.903 1.00 91.12 168 GLN A CA 1
ATOM 1329 C C . GLN A 1 168 ? 5.500 1.712 4.952 1.00 91.12 168 GLN A C 1
ATOM 1331 O O . GLN A 1 168 ? 5.752 0.858 5.806 1.00 91.12 168 GLN A O 1
ATOM 1336 N N . LYS A 1 169 ? 6.144 2.886 4.923 1.00 89.19 169 LYS A N 1
ATOM 1337 C CA . LYS A 1 169 ? 7.188 3.264 5.887 1.00 89.19 169 LYS A CA 1
ATOM 1338 C C . LYS A 1 169 ? 6.593 3.793 7.190 1.00 89.19 169 LYS A C 1
ATOM 1340 O O . LYS A 1 169 ? 7.054 3.421 8.275 1.00 89.19 169 LYS A O 1
ATOM 1345 N N . VAL A 1 170 ? 5.583 4.658 7.088 1.00 92.19 170 VAL A N 1
ATOM 1346 C CA . VAL A 1 170 ? 5.070 5.429 8.235 1.00 92.19 170 VAL A CA 1
ATOM 1347 C C . VAL A 1 170 ? 3.946 4.734 8.992 1.00 92.19 170 VAL A C 1
ATOM 1349 O O . VAL A 1 170 ? 3.835 4.908 10.208 1.00 92.19 170 VAL A O 1
ATOM 1352 N N . LEU A 1 171 ? 3.124 3.939 8.305 1.00 94.94 171 LEU A N 1
ATOM 1353 C CA . LEU A 1 171 ? 1.961 3.327 8.926 1.00 94.94 171 LEU A CA 1
ATOM 1354 C C . LEU A 1 171 ? 2.357 2.145 9.808 1.00 94.94 171 LEU A C 1
ATOM 1356 O O . LEU A 1 171 ? 3.368 1.464 9.602 1.00 94.94 171 LEU A O 1
ATOM 1360 N N . ARG A 1 172 ? 1.523 1.874 10.800 1.00 95.12 172 ARG A N 1
ATOM 1361 C CA . ARG A 1 172 ? 1.529 0.677 11.629 1.00 95.12 172 ARG A CA 1
ATOM 1362 C C . ARG A 1 172 ? 0.123 0.111 11.652 1.00 95.12 172 ARG A C 1
ATOM 1364 O O . ARG A 1 172 ? -0.845 0.846 11.483 1.00 95.12 172 ARG A O 1
ATOM 1371 N N . LYS A 1 173 ? 0.054 -1.200 11.845 1.00 94.25 173 LYS A N 1
ATOM 1372 C CA . LYS A 1 173 ? -1.187 -1.941 11.997 1.00 94.25 173 LYS A CA 1
ATOM 1373 C C . LYS A 1 173 ? -1.155 -2.674 13.325 1.00 94.25 173 LYS A C 1
ATOM 1375 O O . LYS A 1 173 ? -0.166 -3.342 13.630 1.00 94.25 173 LYS A O 1
ATOM 1380 N N . GLU A 1 174 ? -2.233 -2.550 14.078 1.00 93.00 174 GLU A N 1
ATOM 1381 C CA . GLU A 1 174 ? -2.430 -3.221 15.352 1.00 93.00 174 GLU A CA 1
ATOM 1382 C C . GLU A 1 174 ? -3.785 -3.919 15.369 1.00 93.00 174 GLU A C 1
ATOM 1384 O O . GLU A 1 174 ? -4.788 -3.363 14.928 1.00 93.00 174 GLU A O 1
ATOM 1389 N N . ARG A 1 175 ? -3.808 -5.158 15.863 1.00 92.38 175 ARG A N 1
ATOM 1390 C CA . ARG A 1 175 ? -5.014 -5.981 15.911 1.00 92.38 175 ARG A CA 1
ATOM 1391 C C . ARG A 1 175 ? -5.559 -6.036 17.330 1.00 92.38 175 ARG A C 1
ATOM 1393 O O . ARG A 1 175 ? -4.900 -6.547 18.233 1.00 92.38 175 ARG A O 1
ATOM 1400 N N . LEU A 1 176 ? -6.792 -5.577 17.510 1.00 88.12 176 LEU A N 1
ATOM 1401 C CA . LEU A 1 176 ? -7.543 -5.735 18.750 1.00 88.12 176 LEU A CA 1
ATOM 1402 C C . LEU A 1 176 ? -8.466 -6.948 18.635 1.00 88.12 176 LEU A C 1
ATOM 1404 O O . LEU A 1 176 ? -9.487 -6.906 17.952 1.00 88.12 176 LEU A O 1
ATOM 1408 N N . CYS A 1 177 ? -8.086 -8.047 19.281 1.00 86.12 177 CYS A N 1
ATOM 1409 C CA . CYS A 1 177 ? -8.843 -9.296 19.261 1.00 86.12 177 CYS A CA 1
ATOM 1410 C C . CYS A 1 177 ? -9.967 -9.298 20.303 1.00 86.12 177 CYS A C 1
ATOM 1412 O O . CYS A 1 177 ? -9.716 -9.055 21.479 1.00 86.12 177 CYS A O 1
ATOM 1414 N N . PHE A 1 178 ? -11.171 -9.713 19.897 1.00 78.25 178 PHE A N 1
ATOM 1415 C CA . PHE A 1 178 ? -12.309 -9.951 20.803 1.00 78.25 178 PHE A CA 1
ATOM 1416 C C . PHE A 1 178 ? -12.790 -11.403 20.736 1.00 78.25 178 PHE A C 1
ATOM 1418 O O . PHE A 1 178 ? -13.950 -11.717 21.017 1.00 78.25 178 PHE A O 1
ATOM 1425 N N . LYS A 1 179 ? -11.920 -12.325 20.311 1.00 71.00 179 LYS A N 1
ATOM 1426 C CA . LYS A 1 179 ? -12.249 -13.752 20.275 1.00 71.00 1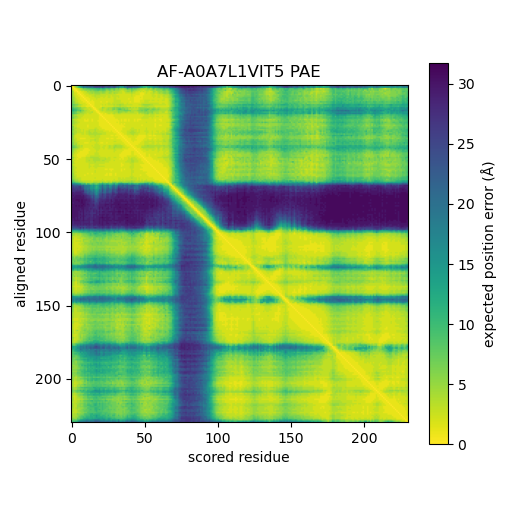79 LYS A CA 1
ATOM 1427 C C . LYS A 1 179 ? -12.634 -14.200 21.692 1.00 71.00 179 LYS A C 1
ATOM 1429 O O . LYS A 1 179 ? -11.940 -13.878 22.648 1.00 71.00 179 LYS A O 1
ATOM 1434 N N . GLY A 1 180 ? -13.779 -14.869 21.825 1.00 71.62 180 GLY A N 1
ATOM 1435 C CA . GLY A 1 180 ? -14.340 -15.263 23.125 1.00 71.62 180 GLY A CA 1
ATOM 1436 C C . GLY A 1 180 ? -15.180 -14.194 23.837 1.00 71.62 180 GLY A C 1
ATOM 1437 O O . GLY A 1 180 ? -15.822 -14.520 24.825 1.00 71.62 180 GLY A O 1
ATOM 1438 N N . HIS A 1 181 ? -15.248 -12.962 23.322 1.00 77.94 181 HIS A N 1
ATOM 1439 C CA . HIS A 1 181 ? -16.080 -11.912 23.909 1.00 77.94 181 HIS A CA 1
ATOM 1440 C C . HIS A 1 181 ? -17.540 -12.037 23.459 1.00 77.94 181 HIS A C 1
ATOM 1442 O O . HIS A 1 181 ? -17.838 -12.341 22.289 1.00 77.94 181 HIS A O 1
ATOM 1448 N N . SER A 1 182 ? -18.442 -11.741 24.392 1.00 83.69 182 SER A N 1
ATOM 1449 C CA . SER A 1 182 ? -19.885 -11.653 24.201 1.00 83.69 182 SER A CA 1
ATOM 1450 C C . SER A 1 182 ? -20.265 -10.566 23.189 1.00 83.69 182 SER A C 1
ATOM 1452 O O . SER A 1 182 ? -19.510 -9.633 22.896 1.00 83.69 182 SER A O 1
ATOM 1454 N N . ARG A 1 183 ? -21.491 -10.646 22.661 1.00 85.06 183 ARG A N 1
ATOM 1455 C CA . ARG A 1 183 ? -22.038 -9.616 21.761 1.00 85.06 183 ARG A CA 1
ATOM 1456 C C . ARG A 1 183 ? -22.046 -8.226 22.413 1.00 85.06 183 ARG A C 1
ATOM 1458 O O . ARG A 1 183 ? -21.798 -7.241 21.721 1.00 85.06 183 ARG A O 1
ATOM 1465 N N . ALA A 1 184 ? -22.309 -8.153 23.719 1.00 85.56 184 ALA A N 1
ATOM 1466 C CA . ALA A 1 184 ? -22.331 -6.903 24.474 1.00 85.56 184 ALA A CA 1
ATOM 1467 C C . ALA A 1 184 ? -20.939 -6.256 24.543 1.00 85.56 184 ALA A C 1
ATOM 1469 O O . ALA A 1 184 ? -20.797 -5.067 24.272 1.00 85.56 184 ALA A O 1
ATOM 1470 N N . GLU A 1 185 ? -19.898 -7.044 24.810 1.00 83.75 185 GLU A N 1
ATOM 1471 C CA . GLU A 1 185 ? -18.515 -6.555 24.843 1.00 83.75 185 GLU A CA 1
ATOM 1472 C C . GLU A 1 185 ? -18.045 -6.086 23.465 1.00 83.75 185 GLU A C 1
ATOM 1474 O O . GLU A 1 185 ? -17.486 -4.998 23.343 1.00 83.75 185 GLU A O 1
ATOM 1479 N N . ARG A 1 186 ? -18.352 -6.836 22.396 1.00 83.44 186 ARG A N 1
ATOM 1480 C CA . ARG A 1 186 ? -18.047 -6.391 21.022 1.00 83.44 186 ARG A CA 1
ATOM 1481 C C . ARG A 1 186 ? -18.727 -5.062 20.693 1.00 83.44 186 ARG A C 1
ATOM 1483 O O . ARG A 1 186 ? -18.125 -4.208 20.046 1.00 83.44 186 ARG A O 1
ATOM 1490 N N . GLN A 1 187 ? -19.969 -4.872 21.141 1.00 86.75 187 GLN A N 1
ATOM 1491 C CA . GLN A 1 187 ? -20.687 -3.613 20.952 1.00 86.75 187 GLN A CA 1
ATOM 1492 C C . GLN A 1 187 ? -20.059 -2.469 21.759 1.00 86.75 187 GLN A C 1
ATOM 1494 O O . GLN A 1 187 ? -19.935 -1.361 21.236 1.00 86.75 187 GLN A O 1
ATOM 1499 N N . ARG A 1 188 ? -19.604 -2.740 22.988 1.00 87.38 188 ARG A N 1
ATOM 1500 C CA . ARG A 1 188 ? -18.872 -1.774 23.817 1.00 87.38 188 ARG A CA 1
ATOM 1501 C C . ARG A 1 188 ? -17.598 -1.296 23.117 1.00 87.38 188 ARG A C 1
ATOM 1503 O O . ARG A 1 188 ? -17.375 -0.091 23.051 1.00 87.38 188 ARG A O 1
ATOM 1510 N N . TYR A 1 189 ? -16.813 -2.202 22.529 1.00 86.81 189 TYR A N 1
ATOM 1511 C CA . TYR A 1 189 ? -15.619 -1.824 21.763 1.00 86.81 189 TYR A CA 1
ATOM 1512 C C . TYR A 1 189 ? -15.954 -0.962 20.543 1.00 86.81 189 TYR A C 1
ATOM 1514 O O . TYR A 1 189 ? -15.311 0.062 20.333 1.00 86.81 189 TYR A O 1
ATOM 1522 N N . LYS A 1 190 ? -17.003 -1.302 19.779 1.00 87.44 190 LYS A N 1
ATOM 1523 C CA . LYS A 1 190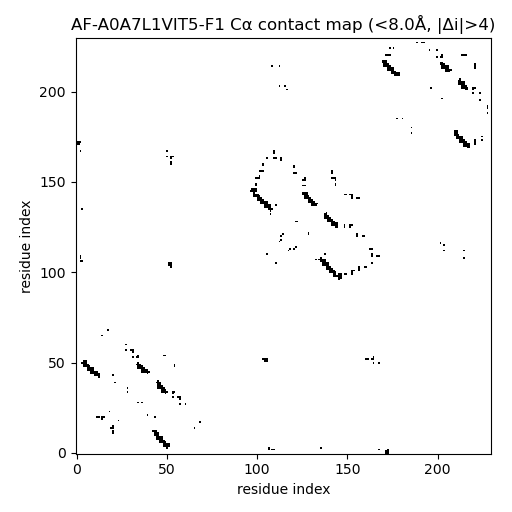 ? -17.462 -0.465 18.653 1.00 87.44 190 LYS A CA 1
ATOM 1524 C C . LYS A 1 190 ? -17.819 0.954 19.096 1.00 87.44 190 LYS A C 1
ATOM 1526 O O . LYS A 1 190 ? -17.430 1.916 18.440 1.00 87.44 190 LYS A O 1
ATOM 1531 N N . GLN A 1 191 ? -18.545 1.085 20.206 1.00 90.00 191 GLN A N 1
ATOM 1532 C CA . GLN A 1 191 ? -18.927 2.384 20.764 1.00 90.00 191 GLN A CA 1
ATOM 1533 C C . GLN A 1 191 ? -17.712 3.177 21.249 1.00 90.00 191 GLN A C 1
ATOM 1535 O O . GLN A 1 191 ? -17.629 4.379 21.003 1.00 90.00 191 GLN A O 1
ATOM 1540 N N . LEU A 1 192 ? -16.761 2.508 21.903 1.00 90.56 192 LEU A N 1
ATOM 1541 C CA . LEU A 1 192 ? -15.520 3.124 22.357 1.00 90.56 192 LEU A CA 1
ATOM 1542 C C . LEU A 1 192 ? -14.707 3.650 21.174 1.00 90.56 192 LEU A C 1
ATOM 1544 O O . LEU A 1 192 ? -14.362 4.826 21.152 1.00 90.56 192 LEU A O 1
ATOM 1548 N N . CYS A 1 193 ? -14.495 2.820 20.152 1.00 90.38 193 CYS A N 1
ATOM 1549 C CA . CYS A 1 193 ? -13.826 3.220 18.921 1.00 90.38 193 CYS A CA 1
ATOM 1550 C C . CYS A 1 193 ? -14.498 4.435 18.272 1.00 90.38 193 CYS A C 1
ATOM 1552 O O . CYS A 1 193 ? -13.814 5.409 17.981 1.00 90.38 193 CYS A O 1
ATOM 1554 N N . ALA A 1 194 ? -15.827 4.423 18.119 1.00 90.44 194 ALA A N 1
ATOM 1555 C CA . ALA A 1 194 ? -16.570 5.542 17.537 1.00 90.44 194 ALA A CA 1
ATOM 1556 C C . ALA A 1 194 ? -16.424 6.844 18.343 1.00 90.44 194 ALA A C 1
ATOM 1558 O O . ALA A 1 194 ? -16.366 7.927 17.765 1.00 90.44 194 ALA A O 1
ATOM 1559 N N . ARG A 1 195 ? -16.338 6.746 19.676 1.00 93.44 195 ARG A N 1
ATOM 1560 C CA . ARG A 1 195 ? -16.099 7.896 20.557 1.00 93.44 195 ARG A CA 1
ATOM 1561 C C . ARG A 1 195 ? -14.679 8.446 20.426 1.00 93.44 195 ARG A C 1
ATOM 1563 O O . ARG A 1 195 ? -14.494 9.647 20.575 1.00 93.44 195 ARG A O 1
ATOM 1570 N N . LEU A 1 196 ? -13.699 7.581 20.173 1.00 92.88 196 LEU A N 1
ATOM 1571 C CA . LEU A 1 196 ? -12.290 7.956 20.042 1.00 92.88 196 LEU A CA 1
ATOM 1572 C C . LEU A 1 196 ? -11.930 8.460 18.641 1.00 92.88 196 LEU A C 1
ATOM 1574 O O . LEU A 1 196 ? -11.020 9.273 18.515 1.00 92.88 196 LEU A O 1
ATOM 1578 N N . SER A 1 197 ? -12.644 8.032 17.594 1.00 90.25 197 SER A N 1
ATOM 1579 C CA . SER A 1 197 ? -12.356 8.415 16.204 1.00 90.25 197 SER A CA 1
ATOM 1580 C C . SER A 1 197 ? -12.145 9.924 15.980 1.00 90.25 197 SER A C 1
ATOM 1582 O O . SER A 1 197 ? -11.202 10.265 15.270 1.00 90.25 197 SER A O 1
ATOM 1584 N N . PRO A 1 198 ? -12.923 10.852 16.582 1.00 93.56 198 PRO A N 1
ATOM 1585 C CA . PRO A 1 198 ? -12.693 12.289 16.404 1.00 93.56 198 PRO A CA 1
ATOM 1586 C C . PRO A 1 198 ? -11.338 12.782 16.932 1.00 93.56 198 PRO A C 1
ATOM 1588 O O . PRO A 1 198 ? -10.771 13.713 16.367 1.00 93.56 198 PRO A O 1
ATOM 1591 N N . SER A 1 199 ? -10.808 12.156 17.989 1.00 95.38 199 SER A N 1
ATOM 1592 C CA . SER A 1 199 ? -9.498 12.490 18.570 1.00 95.38 199 SER A CA 1
ATOM 1593 C C . SER A 1 199 ? -8.329 11.920 17.760 1.00 95.38 199 SER A C 1
ATOM 1595 O O . SER A 1 199 ? -7.197 12.371 17.911 1.00 95.38 199 SER A O 1
ATOM 1597 N N . TYR A 1 200 ? -8.606 10.952 16.883 1.00 95.44 200 TYR A N 1
ATOM 1598 C CA . TYR A 1 200 ? -7.623 10.230 16.081 1.00 95.44 200 TYR A CA 1
ATOM 1599 C C . TYR A 1 200 ? -8.030 10.221 14.596 1.00 95.44 200 TYR A C 1
ATOM 1601 O O . TYR A 1 200 ? -8.324 9.166 14.030 1.00 95.44 200 TYR A O 1
ATOM 1609 N N . PRO A 1 201 ? -8.053 11.395 13.935 1.00 93.69 201 PRO A N 1
ATOM 1610 C CA . PRO A 1 201 ? -8.661 11.563 12.614 1.00 93.69 201 PRO A CA 1
ATOM 1611 C C . PRO A 1 201 ? -7.915 10.859 11.472 1.00 93.69 201 PRO A C 1
ATOM 1613 O O . PRO A 1 201 ? -8.473 10.729 10.389 1.00 93.69 201 PRO A O 1
ATOM 1616 N N . GLU A 1 202 ? -6.673 10.418 11.691 1.00 94.69 202 GLU A N 1
ATOM 1617 C CA . GLU A 1 202 ? -5.878 9.649 10.721 1.00 94.69 202 GLU A CA 1
ATOM 1618 C C . GLU A 1 202 ? -5.718 8.171 11.126 1.00 94.69 202 GLU A C 1
ATOM 1620 O O . GLU A 1 202 ? -4.844 7.469 10.621 1.00 94.69 202 GLU A O 1
ATOM 1625 N N . VAL A 1 203 ? -6.558 7.674 12.040 1.00 96.12 203 VAL A N 1
ATOM 1626 C CA . VAL A 1 203 ? -6.601 6.253 12.403 1.00 96.12 203 VAL A CA 1
ATOM 1627 C C . VAL A 1 203 ? -7.759 5.571 11.678 1.00 96.12 203 VAL A C 1
ATOM 1629 O O . VAL A 1 203 ? -8.932 5.841 11.930 1.00 96.12 203 VAL A O 1
ATOM 1632 N N . LEU A 1 204 ? -7.423 4.662 10.765 1.00 96.25 204 LEU A N 1
ATOM 1633 C CA . LEU A 1 204 ? -8.374 3.797 10.079 1.00 96.25 204 LEU A CA 1
ATOM 1634 C C . LEU A 1 204 ? -8.691 2.591 10.962 1.00 96.25 204 LEU A C 1
ATOM 1636 O O . LEU A 1 204 ? -7.790 1.909 11.445 1.00 96.25 204 LEU A O 1
ATOM 1640 N N . ILE A 1 205 ? -9.978 2.295 11.115 1.00 94.88 205 ILE A N 1
ATOM 1641 C CA . ILE A 1 205 ? -10.467 1.135 11.858 1.00 94.88 205 ILE A CA 1
ATOM 1642 C C . ILE A 1 205 ? -11.179 0.217 10.868 1.00 94.88 205 ILE A C 1
ATOM 1644 O O . ILE A 1 205 ? -12.196 0.596 10.286 1.00 94.88 205 ILE A O 1
ATOM 1648 N N . LEU A 1 206 ? -10.648 -0.989 10.680 1.00 93.00 206 LEU A N 1
ATOM 1649 C CA . LEU A 1 206 ? -11.212 -2.019 9.815 1.00 93.00 206 LEU A CA 1
ATOM 1650 C C . LEU A 1 206 ? -11.900 -3.101 10.665 1.00 93.00 206 LEU A C 1
ATOM 1652 O O . LEU A 1 206 ? -11.229 -3.825 11.409 1.00 93.00 206 LEU A O 1
ATOM 1656 N N . PRO A 1 207 ? -13.241 -3.206 10.601 1.00 90.38 207 PRO A N 1
ATOM 1657 C CA . PRO A 1 207 ? -13.997 -4.201 11.345 1.00 90.38 207 PRO A CA 1
ATOM 1658 C C . PRO A 1 207 ? -14.003 -5.582 10.704 1.00 90.38 207 PRO A C 1
ATOM 1660 O O . PRO A 1 207 ? -14.363 -5.734 9.543 1.00 90.38 207 PRO A O 1
ATOM 1663 N N . TYR A 1 208 ? -13.711 -6.592 11.527 1.00 87.62 208 TYR A N 1
ATOM 1664 C CA . TYR A 1 208 ? -13.858 -8.009 11.213 1.00 87.62 208 TYR A CA 1
ATOM 1665 C C . TYR A 1 208 ? -14.712 -8.710 12.275 1.00 87.62 208 TYR A C 1
ATOM 1667 O O . TYR A 1 208 ? -14.943 -8.196 13.373 1.00 87.62 208 TYR A O 1
ATOM 1675 N N . ASP A 1 209 ? -15.146 -9.934 11.978 1.00 84.25 209 ASP A N 1
ATOM 1676 C CA . ASP A 1 209 ? -16.018 -10.703 12.876 1.00 84.25 209 ASP A CA 1
ATOM 1677 C C . ASP A 1 209 ? -15.373 -11.022 14.232 1.00 84.25 209 ASP A C 1
ATOM 1679 O O . ASP A 1 209 ? -16.064 -11.172 15.247 1.00 84.25 209 ASP A O 1
ATOM 1683 N N . THR A 1 210 ? -14.043 -11.131 14.256 1.00 86.38 210 THR A N 1
ATOM 1684 C CA . THR A 1 210 ? -13.267 -11.570 15.426 1.00 86.38 210 THR A CA 1
ATOM 1685 C C . THR A 1 210 ? -12.377 -10.486 16.032 1.00 86.38 210 THR A C 1
ATOM 1687 O O . THR A 1 210 ? -11.883 -10.673 17.148 1.00 86.38 210 THR A O 1
ATOM 1690 N N . HIS A 1 211 ? -12.157 -9.373 15.328 1.00 90.69 211 HIS A N 1
ATOM 1691 C CA . HIS A 1 211 ? -11.191 -8.346 15.717 1.00 90.69 211 HIS A CA 1
ATOM 1692 C C . HIS A 1 211 ? -11.440 -7.001 15.012 1.00 90.69 211 HIS A C 1
ATOM 1694 O O . HIS A 1 211 ? -12.194 -6.924 14.043 1.00 90.69 211 HIS A O 1
ATOM 1700 N N . PHE A 1 212 ? -10.770 -5.951 15.491 1.00 91.25 212 PHE A N 1
ATOM 1701 C CA . PHE A 1 212 ? -10.531 -4.715 14.743 1.00 91.25 212 PHE A CA 1
ATOM 1702 C C . PHE A 1 212 ? -9.070 -4.668 14.326 1.00 91.25 212 PHE A C 1
ATOM 1704 O O . PHE A 1 212 ? -8.194 -4.901 15.158 1.00 91.25 212 PHE A O 1
ATOM 1711 N N . ASP A 1 213 ? -8.815 -4.344 13.065 1.00 93.75 213 ASP A N 1
ATOM 1712 C CA . ASP A 1 213 ? -7.493 -3.899 12.646 1.00 93.75 213 ASP A CA 1
ATOM 1713 C C . ASP A 1 213 ? -7.474 -2.368 12.663 1.00 93.75 213 ASP A C 1
ATOM 1715 O O . ASP A 1 213 ? -8.369 -1.710 12.133 1.00 93.75 213 ASP A O 1
ATOM 1719 N N . ILE A 1 214 ? -6.465 -1.804 13.315 1.00 94.88 214 ILE A N 1
ATOM 1720 C CA . ILE A 1 214 ? -6.271 -0.367 13.485 1.00 94.88 214 ILE A CA 1
ATOM 1721 C C . ILE A 1 214 ? -5.021 0.016 12.719 1.00 94.88 214 ILE A C 1
ATOM 1723 O O . ILE A 1 214 ? -3.958 -0.556 12.955 1.00 94.88 214 ILE A O 1
ATOM 1727 N N . ILE A 1 215 ? -5.145 0.972 11.806 1.00 96.56 215 ILE A N 1
ATOM 1728 C CA . ILE A 1 215 ? -4.073 1.390 10.908 1.00 96.56 215 ILE A CA 1
ATOM 1729 C C . ILE A 1 215 ? -3.889 2.902 11.005 1.00 96.56 215 ILE A C 1
ATOM 1731 O O . ILE A 1 215 ? -4.846 3.658 10.894 1.00 96.56 215 ILE A O 1
ATOM 1735 N N . GLY A 1 216 ? -2.654 3.357 11.170 1.00 96.25 216 GLY A N 1
ATOM 1736 C CA . GLY A 1 216 ? -2.328 4.778 11.306 1.00 96.25 216 GLY A CA 1
ATOM 1737 C C . GLY A 1 216 ? -0.843 4.979 11.561 1.00 96.25 216 GLY A C 1
ATOM 1738 O O . GLY A 1 216 ? -0.054 4.043 11.423 1.00 96.25 216 GLY A O 1
ATOM 1739 N N . THR A 1 217 ? -0.430 6.186 11.943 1.00 95.06 217 THR A N 1
ATOM 1740 C CA . THR A 1 217 ? 0.965 6.410 12.348 1.00 95.06 217 THR A CA 1
ATOM 1741 C C . THR A 1 217 ? 1.293 5.619 13.616 1.00 95.06 217 THR A C 1
ATOM 1743 O O . THR A 1 217 ? 0.415 5.321 14.424 1.00 95.06 217 THR A O 1
ATOM 1746 N N . SER A 1 218 ? 2.572 5.296 13.833 1.00 92.69 218 SER A N 1
ATOM 1747 C CA . SER A 1 218 ? 2.984 4.549 15.032 1.00 92.69 218 SER A CA 1
ATOM 1748 C C . SER A 1 218 ? 2.554 5.216 16.340 1.00 92.69 218 SER A C 1
ATOM 1750 O O . SER A 1 218 ? 2.243 4.513 17.296 1.00 92.69 218 SER A O 1
ATOM 1752 N N . ARG A 1 219 ? 2.559 6.553 16.389 1.00 93.81 219 ARG A N 1
ATOM 1753 C CA . ARG A 1 219 ? 2.154 7.313 17.573 1.00 93.81 219 ARG A CA 1
ATOM 1754 C C . ARG A 1 219 ? 0.654 7.180 17.813 1.00 93.81 219 ARG A C 1
ATOM 1756 O O . ARG A 1 219 ? 0.242 6.870 18.925 1.00 93.81 219 ARG A O 1
ATOM 1763 N N . ASP A 1 220 ? -0.136 7.409 16.771 1.00 95.06 220 ASP A N 1
ATOM 1764 C CA . ASP A 1 220 ? -1.587 7.508 16.904 1.00 95.06 220 ASP A CA 1
ATOM 1765 C C . ASP A 1 220 ? -2.217 6.126 17.113 1.00 95.06 220 ASP A C 1
ATOM 1767 O O . ASP A 1 220 ? -3.111 5.989 17.939 1.00 95.06 220 ASP A O 1
ATOM 1771 N N . VAL A 1 221 ? -1.703 5.084 16.446 1.00 94.69 221 VAL A N 1
ATOM 1772 C CA . VAL A 1 221 ? -2.148 3.695 16.658 1.00 94.69 221 VAL A CA 1
ATOM 1773 C C . VAL A 1 221 ? -1.890 3.252 18.092 1.00 94.69 221 VAL A C 1
ATOM 1775 O O . VAL A 1 221 ? -2.797 2.728 18.729 1.00 94.69 221 VAL A O 1
ATOM 1778 N N . PHE A 1 222 ? -0.685 3.502 18.613 1.00 92.75 222 PHE A N 1
ATOM 1779 C CA . PHE A 1 222 ? -0.334 3.116 19.977 1.00 92.75 222 PHE A CA 1
ATOM 1780 C C . PHE A 1 222 ? -1.219 3.829 21.007 1.00 92.75 222 PHE A C 1
ATOM 1782 O O . PHE A 1 222 ? -1.810 3.182 21.868 1.00 92.75 222 PHE A O 1
ATOM 1789 N N . ALA A 1 223 ? -1.361 5.152 20.889 1.00 94.56 223 ALA A N 1
ATOM 1790 C CA . ALA A 1 223 ? -2.183 5.937 21.806 1.00 94.56 223 ALA A CA 1
ATOM 1791 C C . ALA A 1 223 ? -3.669 5.535 21.741 1.00 94.56 223 ALA A C 1
ATOM 1793 O O . ALA A 1 223 ? -4.292 5.314 22.779 1.00 94.56 223 ALA A O 1
ATOM 1794 N N . PHE A 1 224 ? -4.212 5.341 20.535 1.00 94.88 224 PHE A N 1
ATOM 1795 C CA . PHE A 1 224 ? -5.581 4.863 20.350 1.00 94.88 224 PHE A CA 1
ATOM 1796 C C . PHE A 1 224 ? -5.781 3.477 20.972 1.00 94.88 224 PHE A C 1
ATOM 1798 O O . PHE A 1 224 ? -6.764 3.246 21.676 1.00 94.88 224 PHE A O 1
ATOM 1805 N N . ALA A 1 225 ? -4.864 2.538 20.727 1.00 92.12 225 ALA A N 1
ATOM 1806 C CA . ALA A 1 225 ? -4.978 1.178 21.235 1.00 92.12 225 ALA A CA 1
ATOM 1807 C C . ALA A 1 225 ? -4.910 1.129 22.770 1.00 92.12 225 ALA A C 1
ATOM 1809 O O . ALA A 1 225 ? -5.675 0.387 23.386 1.00 92.12 225 ALA A O 1
ATOM 1810 N N . GLU A 1 226 ? -4.064 1.954 23.392 1.00 91.81 226 GLU A N 1
ATOM 1811 C CA . GLU A 1 226 ? -4.025 2.119 24.849 1.00 91.81 226 GLU A CA 1
ATOM 1812 C C . GLU A 1 226 ? -5.346 2.666 25.402 1.00 91.81 226 GLU A C 1
ATOM 1814 O O . GLU A 1 226 ? -5.870 2.136 26.381 1.00 91.81 226 GLU A O 1
ATOM 1819 N N . GLU A 1 227 ? -5.942 3.675 24.762 1.00 92.06 227 GLU A N 1
ATOM 1820 C CA . GLU A 1 227 ? -7.244 4.208 25.181 1.00 92.06 227 GLU A CA 1
ATOM 1821 C C . GLU A 1 227 ? -8.390 3.202 25.034 1.00 92.06 227 GLU A C 1
ATOM 1823 O O . GLU A 1 227 ? -9.334 3.231 25.821 1.00 92.06 227 GLU A O 1
ATOM 1828 N N . VAL A 1 228 ? -8.309 2.292 24.062 1.00 88.56 228 VAL A N 1
ATOM 1829 C CA . VAL A 1 228 ? -9.297 1.215 23.905 1.00 88.56 228 VAL A CA 1
ATOM 1830 C C . VAL A 1 228 ? -9.138 0.118 24.966 1.00 88.56 228 VAL A C 1
ATOM 1832 O O . VAL A 1 228 ? -10.113 -0.563 25.290 1.00 88.56 228 VAL A O 1
ATOM 1835 N N . ARG A 1 229 ? -7.925 -0.083 25.492 1.00 84.00 229 ARG A N 1
ATOM 1836 C CA . ARG A 1 229 ? -7.618 -1.113 26.501 1.00 84.00 229 ARG A CA 1
ATOM 1837 C C . ARG A 1 229 ? -7.870 -0.679 27.942 1.00 84.00 229 ARG A C 1
ATOM 1839 O O . ARG A 1 229 ? -7.970 -1.556 28.798 1.00 84.00 229 ARG A O 1
ATOM 1846 N N . ARG A 1 230 ? -7.938 0.627 28.200 1.00 79.31 230 ARG A N 1
ATOM 1847 C CA . ARG A 1 230 ? -8.308 1.196 29.505 1.00 79.31 230 ARG A CA 1
ATOM 1848 C C . ARG A 1 230 ? -9.764 0.897 29.866 1.00 79.31 230 ARG A C 1
ATOM 1850 O O . ARG A 1 230 ? -10.003 0.607 31.056 1.00 79.31 230 ARG A O 1
#

Foldseek 3Di:
DPADKDKDKDQQVLCVVPDDLVVVVVVLCVQQVQKDWADQDPRRIIIIMGFPLSVVSSVVVVVVSSPVVVVVVPPDDDDDDDDDDDDDDPPPPPPDQDWDKDKDKAFPVLVVLCCQPVVVLCDDPQWHWDWDDDPRMIIIMITGNHDPCNVVSVVSRVVSSVSRRVQVVFKDKDKAFQVVPDPVVVVVLVVQCVVCCVVQVSWDWDDDPGIIIIMGGPVSSVVSVVSSVD

Nearest PDB structures (foldseek):
  2zho-assembly2_D  TM=3.261E-01  e=3.747E-02  Thermus thermophilus
  4pww-assembly1_A-2  TM=6.003E-01  e=1.307E+00  synthetic construct
  3zzp-assembly1_A  TM=5.213E-01  e=7.673E-01  Thermus thermophilus
  3rrk-assembly1_A  TM=3.568E-01  e=6.424E-01  Meiothermus ruber DSM 1279
  4rjv-assembly2_C  TM=5.604E-01  e=2.822E+00  synthetic construct

Solvent-accessible surface area (backbone atoms only — not comparable to full-atom values): 13656 Å² total; per-residue (Å²): 139,77,75,72,66,48,77,44,78,44,74,50,51,89,41,55,94,83,40,61,65,68,57,52,52,52,51,49,45,70,74,40,72,83,48,48,73,54,72,78,41,97,81,32,35,30,45,36,34,29,42,61,52,58,52,48,53,51,50,55,52,51,55,49,62,69,52,60,68,71,67,70,74,76,78,75,82,86,89,80,83,89,77,93,76,90,80,87,77,85,72,87,69,72,90,64,85,76,48,45,72,48,79,47,60,40,41,31,68,58,49,52,47,40,55,70,80,45,41,66,70,65,56,52,96,48,36,52,63,49,75,51,74,58,83,69,34,23,43,34,41,33,34,17,74,39,88,80,13,52,63,58,34,52,51,42,52,50,56,52,42,55,48,50,58,51,44,68,71,53,46,39,70,48,76,51,75,47,74,92,56,52,76,67,56,56,50,51,51,52,53,50,50,63,68,45,39,79,84,38,81,70,55,46,76,47,84,52,100,50,34,37,41,35,35,17,43,61,68,58,39,50,54,52,52,51,65,72,71,109

InterPro domains:
  IPR059992 RBM43, C-terminal domain [PF28453] (173-229)
  IPR060182 RBM43, KH-domain type I [PF26774] (99-168)

Sequence (230 aa):
QVFLRVTSTLNLAVFRDHFGLEDLVGEMKKRSPALSFGPLQPDGQIAVEGSFPELRMLREFLLLKAKSPSEQEKRDGKPHQALRRKQQERRSSVRDAHREKHVVVLDTDIYHYMRCFRSRIFQGTDVAISGVTDGDITTVCIEGAGSKAAHAVRVAKQAIEDRSVEFQKVLRKERLCFKGHSRAERQRYKQLCARLSPSYPEVLILPYDTHFDIIGTSRDVFAFAEEVRR

Secondary structure (DSSP, 8-state):
--S--EEEEEE-GGGTTTS-HHHHHHHHHHH-TTSEE-PPPTTSEEEEEE-HHHHHHHHHHHHHHHHGGGGGGGSS------------------------EEEEEEEHHHHHHHHHH-GGGG--SSEEEEEEEETTEEEEEEEESSTTTHHHHHHHHHHHHHHHHHHHHHEEEEEEE-TT--HHHHHHHHHHHHHHGGG-TT-EEEE-SSEEEEEEEHHHHHHHHHHHH-

Organism: Sitta europaea (NCBI:txid50251)

Radius of gyration: 24.14 Å; Cα contacts (8 Å, |Δi|>4): 290; chains: 1; bounding box: 52×31×80 Å

pLDDT: mean 83.89, std 18.13, range [31.16, 96.88]

Mean predicted aligned error: 10.42 Å